Protein AF-0000000081433271 (afdb_homodimer)

InterPro domains:
  IPR035291 Protein of unknown function DUF5354 [PF17305] (21-142)

Organism: NCBI:txid290746

Structure (mmCIF, N/CA/C/O backbone):
data_AF-0000000081433271-model_v1
#
loop_
_entity.id
_entity.type
_entity.pdbx_description
1 polymer 'Uncharacterized protein'
#
loop_
_atom_site.group_PDB
_atom_site.id
_atom_site.type_symbol
_atom_site.label_atom_id
_atom_site.label_alt_id
_atom_site.label_comp_id
_atom_site.label_asym_id
_atom_site.label_entity_id
_atom_site.label_seq_id
_atom_site.pdbx_PDB_ins_code
_atom_site.Cartn_x
_atom_site.Cartn_y
_atom_site.Cartn_z
_atom_site.occupancy
_atom_site.B_iso_or_equiv
_atom_site.auth_seq_id
_atom_site.auth_comp_id
_atom_site.auth_asym_id
_atom_site.auth_atom_id
_atom_site.pdbx_PDB_model_num
ATOM 1 N N . MET A 1 1 ? 20.672 29.141 74.562 1 41.09 1 MET A N 1
ATOM 2 C CA . MET A 1 1 ? 20.812 28.5 73.25 1 41.09 1 MET A CA 1
ATOM 3 C C . MET A 1 1 ? 19.469 28.422 72.562 1 41.09 1 MET A C 1
ATOM 5 O O . MET A 1 1 ? 18.562 27.703 73 1 41.09 1 MET A O 1
ATOM 9 N N . LYS A 1 2 ? 19.062 29.547 71.875 1 51.06 2 LYS A N 1
ATOM 10 C CA . LYS A 1 2 ? 17.828 29.688 71.125 1 51.06 2 LYS A CA 1
ATOM 11 C C . LYS A 1 2 ? 17.797 28.719 69.938 1 51.06 2 LYS A C 1
ATOM 13 O O . LYS A 1 2 ? 18.734 28.672 69.125 1 51.06 2 LYS A O 1
ATOM 18 N N . SER A 1 3 ? 17.047 27.609 70 1 53 3 SER A N 1
ATOM 19 C CA . SER A 1 3 ? 16.812 26.625 68.938 1 53 3 SER A CA 1
ATOM 20 C C . SER A 1 3 ? 16.156 27.25 67.75 1 53 3 SER A C 1
ATOM 22 O O . SER A 1 3 ? 15.094 27.875 67.875 1 53 3 SER A O 1
ATOM 24 N N . THR A 1 4 ? 16.953 27.672 66.75 1 59.31 4 THR A N 1
ATOM 25 C CA . THR A 1 4 ? 16.422 28.125 65.438 1 59.31 4 THR A CA 1
ATOM 26 C C . THR A 1 4 ? 15.555 27.062 64.812 1 59.31 4 THR A C 1
ATOM 28 O O . THR A 1 4 ? 15.961 25.906 64.688 1 59.31 4 THR A O 1
ATOM 31 N N . PRO A 1 5 ? 14.242 27.328 64.688 1 60.22 5 PRO A N 1
ATOM 32 C CA . PRO A 1 5 ? 13.414 26.344 64 1 60.22 5 PRO A CA 1
ATOM 33 C C . PRO A 1 5 ? 13.844 26.109 62.562 1 60.22 5 PRO A C 1
ATOM 35 O O . PRO A 1 5 ? 14.172 27.062 61.844 1 60.22 5 PRO A O 1
ATOM 38 N N . VAL A 1 6 ? 14.445 24.969 62.25 1 60.28 6 VAL A N 1
ATOM 39 C CA . VAL A 1 6 ? 14.727 24.516 60.906 1 60.28 6 VAL A CA 1
ATOM 40 C C . VAL A 1 6 ? 13.414 24.422 60.094 1 60.28 6 VAL A C 1
ATOM 42 O O . VAL A 1 6 ? 12.547 23.609 60.438 1 60.28 6 VAL A O 1
ATOM 45 N N . ILE A 1 7 ? 13.008 25.484 59.406 1 56.12 7 ILE A N 1
ATOM 46 C CA . ILE A 1 7 ? 11.883 25.422 58.469 1 56.12 7 ILE A CA 1
ATOM 47 C C . ILE A 1 7 ? 12.203 24.438 57.344 1 56.12 7 ILE A C 1
ATOM 49 O O . ILE A 1 7 ? 13.156 24.641 56.594 1 56.12 7 ILE A O 1
ATOM 53 N N . ALA A 1 8 ? 11.734 23.188 57.406 1 55.28 8 ALA A N 1
ATOM 54 C CA . ALA A 1 8 ? 11.75 22.203 56.344 1 55.28 8 ALA A CA 1
ATOM 55 C C . ALA A 1 8 ? 10.977 22.703 55.125 1 55.28 8 ALA A C 1
ATOM 57 O O . ALA A 1 8 ? 9.766 22.938 55.219 1 55.28 8 ALA A O 1
ATOM 58 N N . TYR A 1 9 ? 11.633 23.391 54.219 1 54.84 9 TYR A N 1
ATOM 59 C CA . TYR A 1 9 ? 10.992 23.656 52.938 1 54.84 9 TYR A CA 1
ATOM 60 C C . TYR A 1 9 ? 10.633 22.359 52.219 1 54.84 9 TYR A C 1
ATOM 62 O O . TYR A 1 9 ? 11.516 21.547 51.906 1 54.84 9 TYR A O 1
ATOM 70 N N . SER A 1 10 ? 9.406 21.859 52.375 1 55.16 10 SER A N 1
ATOM 71 C CA . SER A 1 10 ? 8.898 20.797 51.5 1 55.16 10 SER A CA 1
ATOM 72 C C . SER A 1 10 ? 8.875 21.219 50.031 1 55.16 10 SER A C 1
ATOM 74 O O . SER A 1 10 ? 8.172 22.172 49.688 1 55.16 10 SER A O 1
ATOM 76 N N . PHE A 1 11 ? 9.93 20.922 49.25 1 55.12 11 PHE A N 1
ATOM 77 C CA . PHE A 1 11 ? 9.875 21.062 47.812 1 55.12 11 PHE A CA 1
ATOM 78 C C . PHE A 1 11 ? 8.734 20.25 47.219 1 55.12 11 PHE A C 1
ATOM 80 O O . PHE A 1 11 ? 8.773 19.016 47.219 1 55.12 11 PHE A O 1
ATOM 87 N N . VAL A 1 12 ? 7.492 20.812 47.188 1 54.47 12 VAL A N 1
ATOM 88 C CA . VAL A 1 12 ? 6.426 20.219 46.406 1 54.47 12 VAL A CA 1
ATOM 89 C C . VAL A 1 12 ? 6.828 20.203 44.906 1 54.47 12 VAL A C 1
ATOM 91 O O . VAL A 1 12 ? 6.941 21.266 44.281 1 54.47 12 VAL A O 1
ATOM 94 N N . GLY A 1 13 ? 7.578 19.234 44.469 1 49.25 13 GLY A N 1
ATOM 95 C CA . GLY A 1 13 ? 7.777 19.031 43.031 1 49.25 13 GLY A CA 1
ATOM 96 C C . GLY A 1 13 ? 6.488 19.047 42.25 1 49.25 13 GLY A C 1
ATOM 97 O O . GLY A 1 13 ? 5.613 18.203 42.438 1 49.25 13 GLY A O 1
ATOM 98 N N . ILE A 1 14 ? 6.07 20.188 41.625 1 51.38 14 ILE A N 1
ATOM 99 C CA . ILE A 1 14 ? 5.008 20.234 40.625 1 51.38 14 ILE A CA 1
ATOM 100 C C . ILE A 1 14 ? 5.352 19.297 39.469 1 51.38 14 ILE A C 1
ATOM 102 O O . ILE A 1 14 ? 6.301 19.547 38.719 1 51.38 14 ILE A O 1
ATOM 106 N N . LEU A 1 15 ? 5.02 18.031 39.562 1 49.78 15 LEU A N 1
ATOM 107 C CA . LEU A 1 15 ? 5 17.172 38.406 1 49.78 15 LEU A CA 1
ATOM 108 C C . LEU A 1 15 ? 4.109 17.75 37.312 1 49.78 15 LEU A C 1
ATOM 110 O O . LEU A 1 15 ? 2.885 17.781 37.438 1 49.78 15 LEU A O 1
ATOM 114 N N . PHE A 1 16 ? 4.59 18.719 36.469 1 48.03 16 PHE A N 1
ATOM 115 C CA . PHE A 1 16 ? 3.916 19.078 35.25 1 48.03 16 PHE A CA 1
ATOM 116 C C . PHE A 1 16 ? 3.617 17.859 34.406 1 48.03 16 PHE A C 1
ATOM 118 O O . PHE A 1 16 ? 4.523 17.266 33.812 1 48.03 16 PHE A O 1
ATOM 125 N N . LEU A 1 17 ? 2.588 17.125 34.719 1 45.41 17 LEU A N 1
ATOM 126 C CA . LEU A 1 17 ? 2.031 16.25 33.719 1 45.41 17 LEU A CA 1
ATOM 127 C C . LEU A 1 17 ? 1.779 17 32.406 1 45.41 17 LEU A C 1
ATOM 129 O O . LEU A 1 17 ? 0.825 17.781 32.312 1 45.41 17 LEU A O 1
ATOM 133 N N . VAL A 1 18 ? 2.791 17.375 31.672 1 44.56 18 VAL A N 1
ATOM 134 C CA . VAL A 1 18 ? 2.545 17.75 30.297 1 44.56 18 VAL A CA 1
ATOM 135 C C . VAL A 1 18 ? 1.654 16.719 29.625 1 44.56 18 VAL A C 1
ATOM 137 O O . VAL A 1 18 ? 2.096 15.594 29.344 1 44.56 18 VAL A O 1
ATOM 140 N N . ALA A 1 19 ? 0.407 16.719 29.953 1 44 19 ALA A N 1
ATOM 141 C CA . ALA A 1 19 ? -0.492 15.992 29.062 1 44 19 ALA A CA 1
ATOM 142 C C . ALA A 1 19 ? -0.14 16.234 27.594 1 44 19 ALA A C 1
ATOM 144 O O . ALA A 1 19 ? -0.139 17.375 27.141 1 44 19 ALA A O 1
ATOM 145 N N . GLU A 1 20 ? 0.784 15.531 27.062 1 48.03 20 GLU A N 1
ATOM 146 C CA . GLU A 1 20 ? 0.873 15.578 25.594 1 48.03 20 GLU A CA 1
ATOM 147 C C . GLU A 1 20 ? -0.505 15.758 24.969 1 48.03 20 GLU A C 1
ATOM 149 O O . GLU A 1 20 ? -1.413 14.961 25.203 1 48.03 20 GLU A O 1
ATOM 154 N N . LEU A 1 21 ? -1.047 16.906 24.922 1 48.5 21 LEU A N 1
ATOM 155 C CA . LEU A 1 21 ? -2.244 17.25 24.156 1 48.5 21 LEU A CA 1
ATOM 156 C C . LEU A 1 21 ? -2.328 16.438 22.875 1 48.5 21 LEU A C 1
ATOM 158 O O . LEU A 1 21 ? -1.605 16.719 21.906 1 48.5 21 LEU A O 1
ATOM 162 N N . SER A 1 22 ? -2.41 15.133 23.031 1 58.16 22 SER A N 1
ATOM 163 C CA . SER A 1 22 ? -2.574 14.266 21.875 1 58.16 22 SER A CA 1
ATOM 164 C C . SER A 1 22 ? -3.633 14.812 20.922 1 58.16 22 SER A C 1
ATOM 166 O O . SER A 1 22 ? -4.773 15.047 21.328 1 58.16 22 SER A O 1
ATOM 168 N N . HIS A 1 23 ? -3.289 15.766 19.969 1 77.38 23 HIS A N 1
ATOM 169 C CA . HIS A 1 23 ? -4.199 16.328 18.984 1 77.38 23 HIS A CA 1
ATOM 170 C C . HIS A 1 23 ? -4.973 15.242 18.25 1 77.38 23 HIS A C 1
ATOM 172 O O . HIS A 1 23 ? -4.398 14.227 17.859 1 77.38 23 HIS A O 1
ATOM 178 N N . ALA A 1 24 ? -6.336 15.344 18.406 1 92.94 24 ALA A N 1
ATOM 179 C CA . ALA A 1 24 ? -7.254 14.438 17.734 1 92.94 24 ALA A CA 1
ATOM 180 C C . ALA A 1 24 ? -6.992 14.398 16.234 1 92.94 24 ALA A C 1
ATOM 182 O O . ALA A 1 24 ? -6.762 15.445 15.609 1 92.94 24 ALA A O 1
ATOM 183 N N . LEU A 1 25 ? -6.844 13.281 15.688 1 96.31 25 LEU A N 1
ATOM 184 C CA . LEU A 1 25 ? -6.738 13.102 14.242 1 96.31 25 LEU A CA 1
ATOM 185 C C . LEU A 1 25 ? -8.07 13.383 13.562 1 96.31 25 LEU A C 1
ATOM 187 O O . LEU A 1 25 ? -9.125 12.961 14.047 1 96.31 25 LEU A O 1
ATOM 191 N N . THR A 1 26 ? -8.047 14.227 12.5 1 98.19 26 THR A N 1
ATOM 192 C CA . THR A 1 26 ? -9.242 14.523 11.719 1 98.19 26 THR A CA 1
ATOM 193 C C . THR A 1 26 ? -9.234 13.758 10.398 1 98.19 26 THR A C 1
ATOM 195 O O . THR A 1 26 ? -8.258 13.812 9.648 1 98.19 26 THR A O 1
ATOM 198 N N . CYS A 1 27 ? -10.297 13.016 10.125 1 98.56 27 CYS A N 1
ATOM 199 C CA . CYS A 1 27 ? -10.414 12.227 8.906 1 98.56 27 CYS A CA 1
ATOM 200 C C . CYS A 1 27 ? -11.711 12.547 8.172 1 98.56 27 CYS A C 1
ATOM 202 O O . CYS A 1 27 ? -12.656 13.07 8.773 1 98.56 27 CYS A O 1
ATOM 204 N N . TYR A 1 28 ? -11.758 12.297 6.848 1 98.31 28 TYR A N 1
ATOM 205 C CA . TYR A 1 28 ? -13.016 12.203 6.117 1 98.31 28 TYR A CA 1
ATOM 206 C C . TYR A 1 28 ? -13.742 10.906 6.461 1 98.31 28 TYR A C 1
ATOM 208 O O . TYR A 1 28 ? -13.117 9.852 6.594 1 98.31 28 TYR A O 1
ATOM 216 N N . GLU A 1 29 ? -15.062 11.039 6.602 1 97.94 29 GLU A N 1
ATOM 217 C CA . GLU A 1 29 ? -15.914 9.883 6.898 1 97.94 29 GLU A CA 1
ATOM 218 C C . GLU A 1 29 ? -17.156 9.883 6.027 1 97.94 29 GLU A C 1
ATOM 220 O O . GLU A 1 29 ? -17.766 10.93 5.785 1 97.94 29 GLU A O 1
ATOM 225 N N . ASP A 1 30 ? -17.484 8.656 5.594 1 96.69 30 ASP A N 1
ATOM 226 C CA . ASP A 1 30 ? -18.781 8.492 4.934 1 96.69 30 ASP A CA 1
ATOM 227 C C . ASP A 1 30 ? -19.922 8.539 5.941 1 96.69 30 ASP A C 1
ATOM 229 O O . ASP A 1 30 ? -19.906 7.812 6.938 1 96.69 30 ASP A O 1
ATOM 233 N N . ASP A 1 31 ? -20.812 9.383 5.645 1 95.5 31 ASP A N 1
ATOM 234 C CA . ASP A 1 31 ? -22.047 9.5 6.43 1 95.5 31 ASP A CA 1
ATOM 235 C C . ASP A 1 31 ? -23.266 9.164 5.59 1 95.5 31 ASP A C 1
ATOM 237 O O . ASP A 1 31 ? -23.438 9.695 4.488 1 95.5 31 ASP A O 1
ATOM 241 N N . PRO A 1 32 ? -24.141 8.297 6.062 1 93.38 32 PRO A N 1
ATOM 242 C CA . PRO A 1 32 ? -25.297 7.879 5.266 1 93.38 32 PRO A CA 1
ATOM 243 C C . PRO A 1 32 ? -26.234 9.039 4.93 1 93.38 32 PRO A C 1
ATOM 245 O O . PRO A 1 32 ? -26.875 9.031 3.875 1 93.38 32 PRO A O 1
ATOM 248 N N . GLU A 1 33 ? -26.359 10.039 5.715 1 94.19 33 GLU A N 1
ATOM 249 C CA . GLU A 1 33 ? -27.312 11.125 5.52 1 94.19 33 GLU A CA 1
ATOM 250 C C . GLU A 1 33 ? -26.625 12.344 4.902 1 94.19 33 GLU A C 1
ATOM 252 O O . GLU A 1 33 ? -27.203 13.008 4.031 1 94.19 33 GLU A O 1
ATOM 257 N N . ARG A 1 34 ? -25.422 12.602 5.363 1 96 34 ARG A N 1
ATOM 258 C CA . ARG A 1 34 ? -24.781 13.875 5.023 1 96 34 ARG A CA 1
ATOM 259 C C . ARG A 1 34 ? -23.719 13.68 3.953 1 96 34 ARG A C 1
ATOM 261 O O . ARG A 1 34 ? -23.094 14.648 3.502 1 96 34 ARG A O 1
ATOM 268 N N . GLY A 1 35 ? -23.5 12.477 3.531 1 94.5 35 GLY A N 1
ATOM 269 C CA . GLY A 1 35 ? -22.406 12.242 2.598 1 94.5 35 GLY A CA 1
ATOM 270 C C . GLY A 1 35 ? -21.047 12.195 3.268 1 94.5 35 GLY A C 1
ATOM 271 O O . GLY A 1 35 ? -20.891 11.578 4.324 1 94.5 35 GLY A O 1
ATOM 272 N N . VAL A 1 36 ? -20 12.789 2.658 1 96.81 36 VAL A N 1
ATOM 273 C CA . VAL A 1 36 ? -18.656 12.797 3.227 1 96.81 36 VAL A CA 1
ATOM 274 C C . VAL A 1 36 ? -18.516 13.977 4.18 1 96.81 36 VAL A C 1
ATOM 276 O O . VAL A 1 36 ? -18.766 15.125 3.801 1 96.81 36 VAL A O 1
ATOM 279 N N . ILE A 1 37 ? -18.094 13.727 5.375 1 98.06 37 ILE A N 1
ATOM 280 C CA . ILE A 1 37 ? -17.922 14.766 6.379 1 98.06 37 ILE A CA 1
ATOM 281 C C . ILE A 1 37 ? -16.531 14.664 6.996 1 98.06 37 ILE A C 1
ATOM 283 O O . ILE A 1 37 ? -15.836 13.664 6.82 1 98.06 37 ILE A O 1
ATOM 287 N N . LYS A 1 38 ? -16.125 15.711 7.691 1 98.31 38 LYS A N 1
ATOM 288 C CA . LYS A 1 38 ? -14.898 15.719 8.477 1 98.31 38 LYS A CA 1
ATOM 289 C C . LYS A 1 38 ? -15.172 15.383 9.938 1 98.31 38 LYS A C 1
ATOM 291 O O . LYS A 1 38 ? -16.047 15.984 10.562 1 98.31 38 LYS A O 1
ATOM 296 N N . VAL A 1 39 ? -14.516 14.453 10.469 1 98.19 39 VAL A N 1
ATOM 297 C CA . VAL A 1 39 ? -14.695 14.039 11.859 1 98.19 39 VAL A CA 1
ATOM 298 C C . VAL A 1 39 ? -13.352 14.047 12.578 1 98.19 39 VAL A C 1
ATOM 300 O O . VAL A 1 39 ? -12.367 13.484 12.086 1 98.19 39 VAL A O 1
ATOM 303 N N . SER A 1 40 ? -13.297 14.703 13.695 1 97.62 40 SER A N 1
ATOM 304 C CA . SER A 1 40 ? -12.156 14.656 14.602 1 97.62 40 SER A CA 1
ATOM 305 C C . SER A 1 40 ? -12.438 13.75 15.797 1 97.62 40 SER A C 1
ATOM 307 O O . SER A 1 40 ? -13.477 13.883 16.453 1 97.62 40 SER A O 1
ATOM 309 N N . ASP A 1 41 ? -11.531 12.828 16 1 97 41 ASP A N 1
ATOM 310 C CA . ASP A 1 41 ? -11.734 11.891 17.094 1 97 41 ASP A CA 1
ATOM 311 C C . ASP A 1 41 ? -10.406 11.492 17.734 1 97 41 ASP A C 1
ATOM 313 O O . ASP A 1 41 ? -9.469 11.094 17.031 1 97 41 ASP A O 1
ATOM 317 N N . ASP A 1 42 ? -10.328 11.555 19.031 1 95.31 42 ASP A N 1
ATOM 318 C CA . ASP A 1 42 ? -9.109 11.25 19.781 1 95.31 42 ASP A CA 1
ATOM 319 C C . ASP A 1 42 ? -8.781 9.758 19.703 1 95.31 42 ASP A C 1
ATOM 321 O O . ASP A 1 42 ? -7.652 9.352 20 1 95.31 42 ASP A O 1
ATOM 325 N N . ASN A 1 43 ? -9.773 9.008 19.297 1 95.31 43 ASN A N 1
ATOM 326 C CA . ASN A 1 43 ? -9.57 7.562 19.234 1 95.31 43 ASN A CA 1
ATOM 327 C C . ASN A 1 43 ? -9.094 7.125 17.844 1 95.31 43 ASN A C 1
ATOM 329 O O . ASN A 1 43 ? -8.742 5.961 17.656 1 95.31 43 ASN A O 1
ATOM 333 N N . PHE A 1 44 ? -9.031 8.094 16.938 1 96.31 44 PHE A N 1
ATOM 334 C CA . PHE A 1 44 ? -8.547 7.746 15.609 1 96.31 44 PHE A CA 1
ATOM 335 C C . PHE A 1 44 ? -7.031 7.59 15.602 1 96.31 44 PHE A C 1
ATOM 337 O O . PHE A 1 44 ? -6.312 8.445 16.109 1 96.31 44 PHE A O 1
ATOM 344 N N . GLU A 1 45 ? -6.551 6.539 15.016 1 94.94 45 GLU A N 1
ATOM 345 C CA . GLU A 1 45 ? -5.121 6.324 14.805 1 94.94 45 GLU A CA 1
ATOM 346 C C . GLU A 1 45 ? -4.73 6.574 13.352 1 94.94 45 GLU A C 1
ATOM 348 O O . GLU A 1 45 ? -3.625 7.043 13.07 1 94.94 45 GLU A O 1
ATOM 353 N N . TYR A 1 46 ? -5.645 6.25 12.484 1 96.69 46 TYR A N 1
ATOM 354 C CA . TYR A 1 46 ? -5.41 6.387 11.047 1 96.69 46 TYR A CA 1
ATOM 355 C C . TYR A 1 46 ? -6.656 6.895 10.336 1 96.69 46 TYR A C 1
ATOM 357 O O . TYR A 1 46 ? -7.762 6.812 10.875 1 96.69 46 TYR A O 1
ATOM 365 N N . CYS A 1 47 ? -6.449 7.445 9.195 1 98.19 47 CYS A N 1
ATOM 366 C CA . CYS A 1 47 ? -7.508 7.707 8.227 1 98.19 47 CYS A CA 1
ATOM 367 C C . CYS A 1 47 ? -7.496 6.664 7.117 1 98.19 47 CYS A C 1
ATOM 369 O O . CYS A 1 47 ? -6.461 6.418 6.496 1 98.19 47 CYS A O 1
ATOM 371 N N . LEU A 1 48 ? -8.648 6.066 6.902 1 98.19 48 LEU A N 1
ATOM 372 C CA . LEU A 1 48 ? -8.812 4.965 5.961 1 98.19 48 LEU A CA 1
ATOM 373 C C . LEU A 1 48 ? -9.391 5.461 4.641 1 98.19 48 LEU A C 1
ATOM 375 O O . LEU A 1 48 ? -10.32 6.277 4.633 1 98.19 48 LEU A O 1
ATOM 379 N N . LEU A 1 49 ? -8.828 5.012 3.516 1 98.06 49 LEU A N 1
ATOM 380 C CA . LEU A 1 49 ? -9.336 5.262 2.172 1 98.06 49 LEU A CA 1
ATOM 381 C C . LEU A 1 49 ? -9.445 3.961 1.381 1 98.06 49 LEU A C 1
ATOM 383 O O . LEU A 1 49 ? -8.484 3.186 1.321 1 98.06 49 LEU A O 1
ATOM 387 N N . PHE A 1 50 ? -10.625 3.695 0.847 1 95.81 50 PHE A N 1
ATOM 388 C CA . PHE A 1 50 ? -10.82 2.768 -0.262 1 95.81 50 PHE A CA 1
ATOM 389 C C . PHE A 1 50 ? -10.938 3.52 -1.582 1 95.81 50 PHE A C 1
ATOM 391 O O . PHE A 1 50 ? -12.023 3.965 -1.952 1 95.81 50 PHE A O 1
ATOM 398 N N . PRO A 1 51 ? -9.812 3.682 -2.246 1 94.12 51 PRO A N 1
ATOM 399 C CA . PRO A 1 51 ? -9.906 4.477 -3.475 1 94.12 51 PRO A CA 1
ATOM 400 C C . PRO A 1 51 ? -10.75 3.803 -4.551 1 94.12 51 PRO A C 1
ATOM 402 O O . PRO A 1 51 ? -10.789 2.572 -4.633 1 94.12 51 PRO A O 1
ATOM 405 N N . ARG A 1 52 ? -11.391 4.551 -5.32 1 86.62 52 ARG A N 1
ATOM 406 C CA . ARG A 1 52 ? -12.102 4.031 -6.484 1 86.62 52 ARG A CA 1
ATOM 407 C C . ARG A 1 52 ? -11.117 3.484 -7.52 1 86.62 52 ARG A C 1
ATOM 409 O O . ARG A 1 52 ? -10.18 4.176 -7.918 1 86.62 52 ARG A O 1
ATOM 416 N N . LEU A 1 53 ? -11.297 2.143 -7.859 1 81.94 53 LEU A N 1
ATOM 417 C CA . LEU A 1 53 ? -10.461 1.547 -8.898 1 81.94 53 LEU A CA 1
ATOM 418 C C . LEU A 1 53 ? -11.227 1.43 -10.211 1 81.94 53 LEU A C 1
ATOM 420 O O . LEU A 1 53 ? -12.414 1.078 -10.211 1 81.94 53 LEU A O 1
ATOM 424 N N . PRO A 1 54 ? -10.609 1.762 -11.297 1 71.25 54 PRO A N 1
ATOM 425 C CA . PRO A 1 54 ? -11.305 1.806 -12.586 1 71.25 54 PRO A CA 1
ATOM 426 C C . PRO A 1 54 ? -11.797 0.431 -13.031 1 71.25 54 PRO A C 1
ATOM 428 O O . PRO A 1 54 ? -12.75 0.336 -13.812 1 71.25 54 PRO A O 1
ATOM 431 N N . PHE A 1 55 ? -11.031 -0.635 -12.742 1 64.44 55 PHE A N 1
ATOM 432 C CA . PHE A 1 55 ? -11.391 -1.951 -13.258 1 64.44 55 PHE A CA 1
ATOM 433 C C . PHE A 1 55 ? -12.43 -2.615 -12.359 1 64.44 55 PHE A C 1
ATOM 435 O O . PHE A 1 55 ? -12.836 -3.752 -12.609 1 64.44 55 PHE A O 1
ATOM 442 N N . ASP A 1 56 ? -12.68 -2.127 -11.281 1 58.47 56 ASP A N 1
ATOM 443 C CA . ASP A 1 56 ? -13.773 -2.686 -10.492 1 58.47 56 ASP A CA 1
ATOM 444 C C . ASP A 1 56 ? -15.047 -2.803 -11.328 1 58.47 56 ASP A C 1
ATOM 446 O O . ASP A 1 56 ? -15.469 -1.835 -11.961 1 58.47 56 ASP A O 1
ATOM 450 N N . HIS A 1 57 ? -14.852 -3.785 -12.406 1 48.47 57 HIS A N 1
ATOM 451 C CA . HIS A 1 57 ? -15.867 -4.051 -13.422 1 48.47 57 HIS A CA 1
ATOM 452 C C . HIS A 1 57 ? -17.25 -3.658 -12.93 1 48.47 57 HIS A C 1
ATOM 454 O O . HIS A 1 57 ? -17.828 -2.668 -13.391 1 48.47 57 HIS A O 1
ATOM 460 N N . LYS A 1 58 ? -18.016 -5.07 -12.68 1 42.75 58 LYS A N 1
ATOM 461 C CA . LYS A 1 58 ? -19.438 -5.352 -12.891 1 42.75 58 LYS A CA 1
ATOM 462 C C . LYS A 1 58 ? -20.312 -4.438 -12.039 1 42.75 58 LYS A C 1
ATOM 464 O O . LYS A 1 58 ? -20.281 -4.512 -10.805 1 42.75 58 LYS A O 1
ATOM 469 N N . GLY A 1 59 ? -20.953 -3.406 -12.547 1 47.47 59 GLY A N 1
ATOM 470 C CA . GLY A 1 59 ? -22.141 -2.611 -12.258 1 47.47 59 GLY A CA 1
ATOM 471 C C . GLY A 1 59 ? -21.953 -1.679 -11.07 1 47.47 59 GLY A C 1
ATOM 472 O O . GLY A 1 59 ? -22.656 -0.672 -10.953 1 47.47 59 GLY A O 1
ATOM 473 N N . ALA A 1 60 ? -21.328 -2.16 -10.062 1 46.28 60 ALA A N 1
ATOM 474 C CA . ALA A 1 60 ? -21.5 -1.329 -8.875 1 46.28 60 ALA A CA 1
ATOM 475 C C . ALA A 1 60 ? -20.391 -0.284 -8.773 1 46.28 60 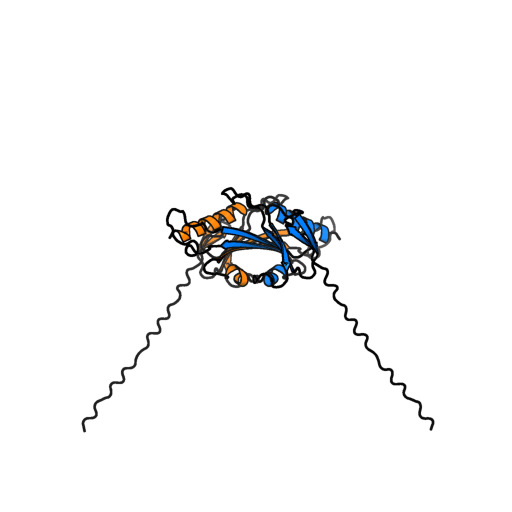ALA A C 1
ATOM 477 O O . ALA A 1 60 ? -19.203 -0.627 -8.734 1 46.28 60 ALA A O 1
ATOM 478 N N . LYS A 1 61 ? -20.344 0.704 -9.586 1 52.25 61 LYS A N 1
ATOM 479 C CA . LYS A 1 61 ? -19.547 1.902 -9.352 1 52.25 61 LYS A CA 1
ATOM 480 C C . LYS A 1 61 ? -19.156 2.033 -7.883 1 52.25 61 LYS A C 1
ATOM 482 O O . LYS A 1 61 ? -19.969 2.482 -7.066 1 52.25 61 LYS A O 1
ATOM 487 N N . ARG A 1 62 ? -18.172 1.203 -7.434 1 58.38 62 ARG A N 1
ATOM 488 C CA . ARG A 1 62 ? -17.812 1.452 -6.039 1 58.38 62 ARG A CA 1
ATOM 489 C C . ARG A 1 62 ? -17.234 2.848 -5.863 1 58.38 62 ARG A C 1
ATOM 491 O O . ARG A 1 62 ? -16.328 3.25 -6.605 1 58.38 62 ARG A O 1
ATOM 498 N N . GLN A 1 63 ? -17.984 3.652 -5.242 1 75.88 63 GLN A N 1
ATOM 499 C CA . GLN A 1 63 ? -17.516 4.941 -4.754 1 75.88 63 GLN A CA 1
ATOM 500 C C . GLN A 1 63 ? -16.359 4.762 -3.773 1 75.88 63 GLN A C 1
ATOM 502 O O . GLN A 1 63 ? -16.125 3.658 -3.273 1 75.88 63 GLN A O 1
ATOM 507 N N . SER A 1 64 ? -15.445 5.715 -3.789 1 88.69 64 SER A N 1
ATOM 508 C CA . SER A 1 64 ? -14.43 5.711 -2.738 1 88.69 64 SER A CA 1
ATOM 509 C C . SER A 1 64 ? -15.07 5.629 -1.356 1 88.69 64 SER A C 1
ATOM 511 O O . SER A 1 64 ? -16.203 6.078 -1.163 1 88.69 64 SER A O 1
ATOM 513 N N . GLY A 1 65 ? -14.484 4.859 -0.465 1 94.62 65 GLY A N 1
ATOM 514 C CA . GLY A 1 65 ? -14.875 4.812 0.935 1 94.62 65 GLY A CA 1
ATOM 515 C C . GLY A 1 65 ? -13.859 5.449 1.86 1 94.62 65 GLY A C 1
ATOM 516 O O . GLY A 1 65 ? -12.648 5.316 1.645 1 94.62 65 GLY A O 1
ATOM 517 N N . VAL A 1 66 ? -14.352 6.188 2.842 1 97.81 66 VAL A N 1
ATOM 518 C CA . VAL A 1 66 ? -13.461 6.863 3.775 1 97.81 66 VAL A CA 1
ATOM 519 C C . VAL A 1 66 ? -13.984 6.711 5.199 1 97.81 66 VAL A C 1
ATOM 521 O O . VAL A 1 66 ? -15.203 6.695 5.422 1 97.81 66 VAL A O 1
ATOM 524 N N . SER A 1 67 ? -13.07 6.645 6.117 1 97.88 67 SER A N 1
ATOM 525 C CA . SER A 1 67 ? -13.414 6.566 7.531 1 97.88 67 SER A CA 1
ATOM 526 C C . SER A 1 67 ? -12.195 6.805 8.414 1 97.88 67 SER A C 1
ATOM 528 O O . SER A 1 67 ? -11.055 6.676 7.949 1 97.88 67 SER A O 1
ATOM 530 N N . GLY A 1 68 ? -12.422 7.242 9.625 1 98 68 GLY A N 1
ATOM 531 C CA . GLY A 1 68 ? -11.398 7.117 10.648 1 98 68 GLY A CA 1
ATOM 532 C C . GLY A 1 68 ? -11.289 5.711 11.211 1 98 68 GLY A C 1
ATOM 533 O O . GLY A 1 68 ? -12.281 4.988 11.297 1 98 68 GLY A O 1
ATOM 534 N N . MET A 1 69 ? -10.094 5.367 11.508 1 97.12 69 MET A N 1
ATOM 535 C CA . MET A 1 69 ? -9.844 4.074 12.141 1 97.12 69 MET A CA 1
ATOM 536 C C . MET A 1 69 ? -9.438 4.254 13.602 1 97.12 69 MET A C 1
ATOM 538 O O . MET A 1 69 ? -8.422 4.891 13.891 1 97.12 69 MET A O 1
ATOM 542 N N . GLU A 1 70 ? -10.172 3.613 14.406 1 95 70 GLU A N 1
ATOM 543 C CA . GLU A 1 70 ? -9.906 3.707 15.836 1 95 70 GLU A CA 1
ATOM 544 C C . GLU A 1 70 ? -8.82 2.723 16.266 1 95 70 GLU A C 1
ATOM 546 O O . GLU A 1 70 ? -8.641 1.678 15.641 1 95 70 GLU A O 1
ATOM 551 N N . TYR A 1 71 ? -8.258 3.078 17.328 1 90.5 71 TYR A N 1
ATOM 552 C CA . TYR A 1 71 ? -7.27 2.195 17.922 1 90.5 71 TYR A CA 1
ATOM 553 C C . TYR A 1 71 ? -7.852 0.808 18.172 1 90.5 71 TYR A C 1
ATOM 555 O O . TYR A 1 71 ? -8.969 0.678 18.688 1 90.5 71 TYR A O 1
ATOM 563 N N . GLY A 1 72 ? -7.168 -0.179 17.672 1 88.62 72 GLY A N 1
ATOM 564 C CA . GLY A 1 72 ? -7.547 -1.549 17.969 1 88.62 72 GLY A CA 1
ATOM 565 C C . GLY A 1 72 ? -8.688 -2.057 17.109 1 88.62 72 GLY A C 1
ATOM 566 O O . GLY A 1 72 ? -9.086 -3.219 17.219 1 88.62 72 GLY A O 1
ATOM 567 N N . SER A 1 73 ? -9.242 -1.315 16.203 1 91 73 SER A N 1
ATOM 568 C CA . SER A 1 73 ? -10.391 -1.729 15.398 1 91 73 SER A CA 1
ATOM 569 C C . SER A 1 73 ? -9.961 -2.678 14.281 1 91 73 SER A C 1
ATOM 571 O O . SER A 1 73 ? -10.797 -3.367 13.695 1 91 73 SER A O 1
ATOM 573 N N . ASP A 1 74 ? -8.711 -2.654 13.93 1 89.69 74 ASP A N 1
ATOM 574 C CA . ASP A 1 74 ? -8.125 -3.459 12.859 1 89.69 74 ASP A CA 1
ATOM 575 C C . ASP A 1 74 ? -6.855 -4.164 13.336 1 89.69 74 ASP A C 1
ATOM 577 O O . ASP A 1 74 ? -5.98 -3.539 13.93 1 89.69 74 ASP A O 1
ATOM 581 N N . ASP A 1 75 ? -6.742 -5.426 13.094 1 87.44 75 ASP A N 1
ATOM 582 C CA . ASP A 1 75 ? -5.625 -6.227 13.586 1 87.44 75 ASP A CA 1
ATOM 583 C C . ASP A 1 75 ? -4.402 -6.074 12.688 1 87.44 75 ASP A C 1
ATOM 585 O O . ASP A 1 75 ? -3.322 -6.582 13 1 87.44 75 ASP A O 1
ATOM 589 N N . THR A 1 76 ? -4.559 -5.422 11.594 1 90.44 76 THR A N 1
ATOM 590 C CA . THR A 1 76 ? -3.416 -5.207 10.711 1 90.44 76 THR A CA 1
ATOM 591 C C . THR A 1 76 ? -2.377 -4.312 11.375 1 90.44 76 THR A C 1
ATOM 593 O O . THR A 1 76 ? -2.709 -3.242 11.891 1 90.44 76 THR A O 1
ATOM 596 N N . PRO A 1 77 ? -1.162 -4.703 11.445 1 89.88 77 PRO A N 1
ATOM 597 C CA . PRO A 1 77 ? -0.132 -3.908 12.117 1 89.88 77 PRO A CA 1
ATOM 598 C C . PRO A 1 77 ? 0.379 -2.754 11.258 1 89.88 77 PRO A C 1
ATOM 600 O O . PRO A 1 77 ? 1.56 -2.719 10.906 1 89.88 77 PRO A O 1
ATOM 603 N N . PHE A 1 78 ? -0.36 -1.731 11.086 1 92.75 78 PHE A N 1
ATOM 604 C CA . PHE A 1 78 ? 0.007 -0.583 10.266 1 92.75 78 PHE A CA 1
ATOM 605 C C . PHE A 1 78 ? 1.175 0.174 10.883 1 92.75 78 PHE A C 1
ATOM 607 O O . PHE A 1 78 ? 2.045 0.679 10.172 1 92.75 78 PHE A O 1
ATOM 614 N N . SER A 1 79 ? 1.212 0.218 12.219 1 89.56 79 SER A N 1
ATOM 615 C CA . SER A 1 79 ? 2.164 1.059 12.938 1 89.56 79 SER A CA 1
ATOM 616 C C . SER A 1 79 ? 3.6 0.617 12.672 1 89.56 79 SER A C 1
ATOM 618 O O . SER A 1 79 ? 4.523 1.431 12.727 1 89.56 79 SER A O 1
ATOM 620 N N . SER A 1 80 ? 3.732 -0.62 12.391 1 87.75 80 SER A N 1
ATOM 621 C CA . SER A 1 80 ? 5.078 -1.135 12.156 1 87.75 80 SER A CA 1
ATOM 622 C C . SER A 1 80 ? 5.691 -0.52 10.898 1 87.75 80 SER A C 1
ATOM 624 O O . SER A 1 80 ? 6.914 -0.471 10.766 1 87.75 80 SER A O 1
ATOM 626 N N . ILE A 1 81 ? 4.883 -0.022 10.016 1 90.81 81 ILE A N 1
ATOM 627 C CA . ILE A 1 81 ? 5.387 0.535 8.766 1 90.81 81 ILE A CA 1
ATOM 628 C C . ILE A 1 81 ? 5.145 2.043 8.734 1 90.81 81 ILE A C 1
ATOM 630 O O . ILE A 1 81 ? 6.055 2.818 8.445 1 90.81 81 ILE A O 1
ATOM 634 N N . LEU A 1 82 ? 3.947 2.506 9.062 1 89.94 82 LEU A N 1
ATOM 635 C CA . LEU A 1 82 ? 3.568 3.912 9.008 1 89.94 82 LEU A CA 1
ATOM 636 C C . LEU A 1 82 ? 4.258 4.703 10.109 1 89.94 82 LEU A C 1
ATOM 638 O O . LEU A 1 82 ? 4.387 5.93 10.016 1 89.94 82 LEU A O 1
ATOM 642 N N . GLY A 1 83 ? 4.688 4.074 11.148 1 77.44 83 GLY A N 1
ATOM 643 C CA . GLY A 1 83 ? 5.305 4.754 12.273 1 77.44 83 GLY A CA 1
ATOM 644 C C . GLY A 1 83 ? 6.785 5.02 12.078 1 77.44 83 GLY A C 1
ATOM 645 O O . GLY A 1 83 ? 7.418 5.676 12.906 1 77.44 83 GLY A O 1
ATOM 646 N N . VAL A 1 84 ? 7.266 4.574 10.945 1 74.12 84 VAL A N 1
ATOM 647 C CA . VAL A 1 84 ? 8.695 4.746 10.688 1 74.12 84 VAL A CA 1
ATOM 648 C C . VAL A 1 84 ? 8.969 6.172 10.219 1 74.12 84 VAL A C 1
ATOM 650 O O . VAL A 1 84 ? 8.492 6.586 9.156 1 74.12 84 VAL A O 1
ATOM 653 N N . THR A 1 85 ? 9.43 6.965 11.07 1 71.94 85 THR A N 1
ATOM 654 C CA . THR A 1 85 ? 9.844 8.328 10.75 1 71.94 85 THR A CA 1
ATOM 655 C C . THR A 1 85 ? 11.32 8.531 11.086 1 71.94 85 THR A C 1
ATOM 657 O O . THR A 1 85 ? 11.758 8.211 12.188 1 71.94 85 THR A O 1
ATOM 660 N N . ARG A 1 86 ? 12 8.844 10 1 78.06 86 ARG A N 1
ATOM 661 C CA . ARG A 1 86 ? 13.391 9.281 10.102 1 78.06 86 ARG A CA 1
ATOM 662 C C . ARG A 1 86 ? 13.562 10.703 9.578 1 78.06 86 ARG A C 1
ATOM 664 O O . ARG A 1 86 ? 12.664 11.242 8.922 1 78.06 86 ARG A O 1
ATOM 671 N N . PRO A 1 87 ? 14.594 11.43 9.969 1 77.12 87 PRO A N 1
ATOM 672 C CA . PRO A 1 87 ? 14.773 12.812 9.523 1 77.12 87 PRO A CA 1
ATOM 673 C C . PRO A 1 87 ? 14.602 12.977 8.016 1 77.12 87 PRO A C 1
ATOM 675 O O . PRO A 1 87 ? 14.023 13.961 7.559 1 77.12 87 PRO A O 1
ATOM 678 N N . ASN A 1 88 ? 15.023 12.039 7.207 1 82.81 88 ASN A N 1
ATOM 679 C CA . ASN A 1 88 ? 14.992 12.188 5.758 1 82.81 88 ASN A CA 1
ATOM 680 C C . ASN A 1 88 ? 14.078 11.156 5.109 1 82.81 88 ASN A C 1
ATOM 682 O O . ASN A 1 88 ? 14.18 10.898 3.908 1 82.81 88 ASN A O 1
ATOM 686 N N . TYR A 1 89 ? 13.234 10.664 5.895 1 88.12 89 TYR A N 1
ATOM 687 C CA . TYR A 1 89 ? 12.398 9.586 5.379 1 88.12 89 TYR A CA 1
ATOM 688 C C . TYR A 1 89 ? 11.078 9.508 6.129 1 88.12 89 TYR A C 1
ATOM 690 O O . TYR A 1 89 ? 11.055 9.539 7.363 1 88.12 89 TYR A O 1
ATOM 698 N N . LYS A 1 90 ? 10.008 9.438 5.355 1 90.31 90 LYS A N 1
ATOM 699 C CA . LYS A 1 90 ? 8.672 9.328 5.934 1 90.31 90 LYS A CA 1
ATOM 700 C C . LYS A 1 90 ? 7.766 8.461 5.062 1 90.31 90 LYS A C 1
ATOM 702 O O . LYS A 1 90 ? 7.793 8.562 3.836 1 90.31 90 LYS A O 1
ATOM 707 N N . VAL A 1 91 ? 7.09 7.586 5.75 1 93.75 91 VAL A N 1
ATOM 708 C CA . VAL A 1 91 ? 6.004 6.891 5.066 1 93.75 91 VAL A CA 1
ATOM 709 C C . VAL A 1 91 ? 4.734 7.734 5.121 1 93.75 91 VAL A C 1
ATOM 711 O O . VAL A 1 91 ? 4.289 8.133 6.199 1 93.75 91 VAL A O 1
ATOM 714 N N . LEU A 1 92 ? 4.129 7.977 3.941 1 94.69 92 LEU A N 1
ATOM 715 C CA . LEU A 1 92 ? 2.961 8.844 3.865 1 94.69 92 LEU A CA 1
ATOM 716 C C . LEU A 1 92 ? 1.674 8.031 3.875 1 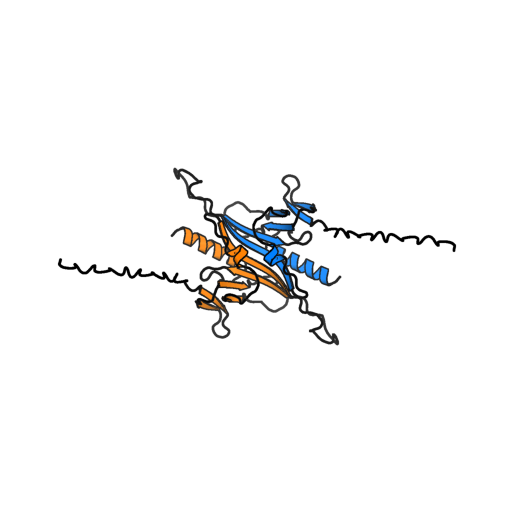94.69 92 LEU A C 1
ATOM 718 O O . LEU A 1 92 ? 0.645 8.492 4.375 1 94.69 92 LEU A O 1
ATOM 722 N N . SER A 1 93 ? 1.741 6.883 3.297 1 97.19 93 SER A N 1
ATOM 723 C CA . SER A 1 93 ? 0.569 6.02 3.215 1 97.19 93 SER A CA 1
ATOM 724 C C . SER A 1 93 ? 0.971 4.559 3.033 1 97.19 93 SER A C 1
ATOM 726 O O . SER A 1 93 ? 2.01 4.266 2.438 1 97.19 93 SER A O 1
ATOM 728 N N . LEU A 1 94 ? 0.25 3.695 3.582 1 97.5 94 LEU A N 1
ATOM 729 C CA . LEU A 1 94 ? 0.329 2.25 3.398 1 97.5 94 LEU A CA 1
ATOM 730 C C . LEU A 1 94 ? -0.943 1.714 2.752 1 97.5 94 LEU A C 1
ATOM 732 O O . LEU A 1 94 ? -2.047 1.978 3.232 1 97.5 94 LEU A O 1
ATOM 736 N N . CYS A 1 95 ? -0.799 0.987 1.644 1 97.44 95 CYS A N 1
ATOM 737 C CA . CYS A 1 95 ? -1.948 0.437 0.934 1 97.44 95 CYS A CA 1
ATOM 738 C C . CYS A 1 95 ? -1.826 -1.076 0.79 1 97.44 95 CYS A C 1
ATOM 740 O O . CYS A 1 95 ? -0.742 -1.592 0.512 1 97.44 95 CYS A O 1
ATOM 742 N N . ILE A 1 96 ? -2.914 -1.778 1.003 1 96.69 96 ILE A N 1
ATOM 743 C CA . ILE A 1 96 ? -2.967 -3.234 0.924 1 96.69 96 ILE A CA 1
ATOM 744 C C . ILE A 1 96 ? -4.004 -3.658 -0.113 1 96.69 96 ILE A C 1
ATOM 746 O O . ILE A 1 96 ? -5.152 -3.209 -0.072 1 96.69 96 ILE A O 1
ATOM 750 N N . TYR A 1 97 ? -3.535 -4.422 -1.057 1 96 97 TYR A N 1
ATOM 751 C CA . TYR A 1 97 ? -4.461 -5.055 -1.987 1 96 97 TYR A CA 1
ATOM 752 C C . TYR A 1 97 ? -4.848 -6.449 -1.509 1 96 97 TYR A C 1
ATOM 754 O O . TYR A 1 97 ? -3.988 -7.316 -1.346 1 96 97 TYR A O 1
ATOM 762 N N . GLU A 1 98 ? -6.121 -6.629 -1.305 1 93.19 98 GLU A N 1
ATOM 763 C CA . GLU A 1 98 ? -6.59 -7.809 -0.588 1 93.19 98 GLU A CA 1
ATOM 764 C C . GLU A 1 98 ? -7.676 -8.539 -1.377 1 93.19 98 GLU A C 1
ATOM 766 O O . GLU A 1 98 ? -8.398 -7.926 -2.162 1 93.19 98 GLU A O 1
ATOM 771 N N . MET A 1 99 ? -7.711 -9.781 -1.131 1 90.38 99 MET A N 1
ATOM 772 C CA . MET A 1 99 ? -8.742 -10.664 -1.675 1 90.38 99 MET A CA 1
ATOM 773 C C . MET A 1 99 ? -9.57 -11.281 -0.557 1 90.38 99 MET A C 1
ATOM 775 O O . MET A 1 99 ? -9.023 -11.797 0.418 1 90.38 99 MET A O 1
ATOM 779 N N . TYR A 1 100 ? -10.852 -11.195 -0.659 1 85.62 100 TYR A N 1
ATOM 780 C CA . TYR A 1 100 ? -11.805 -11.852 0.23 1 85.62 100 TYR A CA 1
ATOM 781 C C . TYR A 1 100 ? -12.578 -12.945 -0.505 1 85.62 100 TYR A C 1
ATOM 783 O O . TYR A 1 100 ? -13.242 -12.672 -1.51 1 85.62 100 TYR A O 1
ATOM 791 N N . ASP A 1 101 ? -12.242 -14.18 -0.053 1 79.31 101 ASP A N 1
ATOM 792 C CA . ASP A 1 101 ? -12.953 -15.305 -0.649 1 79.31 101 ASP A CA 1
ATOM 793 C C . ASP A 1 101 ? -13.969 -15.891 0.328 1 79.31 101 ASP A C 1
ATOM 795 O O . ASP A 1 101 ? -13.641 -16.766 1.135 1 79.31 101 ASP A O 1
ATOM 799 N N . TRP A 1 102 ? -15.047 -15.414 0.429 1 64.12 102 TRP A N 1
ATOM 800 C CA . TRP A 1 102 ? -16.078 -15.961 1.302 1 64.12 102 TRP A CA 1
ATOM 801 C C . TRP A 1 102 ? -16.578 -17.312 0.791 1 64.12 102 TRP A C 1
ATOM 803 O O . TRP A 1 102 ? -16.703 -17.516 -0.419 1 64.12 102 TRP A O 1
ATOM 813 N N . PRO A 1 103 ? -16.156 -18.391 1.653 1 58.16 103 PRO A N 1
ATOM 814 C CA . PRO A 1 103 ? -16.531 -19.75 1.263 1 58.16 103 PRO A CA 1
ATOM 815 C C . PRO A 1 103 ? -17.797 -19.797 0.41 1 58.16 103 PRO A C 1
ATOM 817 O O . PRO A 1 103 ? -18.734 -19.016 0.641 1 58.16 103 PRO A O 1
ATOM 820 N N . ARG A 1 104 ? -17.516 -20.766 -0.553 1 47.12 104 ARG A N 1
ATOM 821 C CA . ARG A 1 104 ? -18.578 -21.297 -1.388 1 47.12 104 ARG A CA 1
ATOM 822 C C . ARG A 1 104 ? -19.734 -21.812 -0.535 1 47.12 104 ARG A C 1
ATOM 824 O O . ARG A 1 104 ? -20.891 -21.734 -0.942 1 47.12 104 ARG A O 1
ATOM 831 N N . ALA A 1 105 ? -19.297 -22.469 0.589 1 46.97 105 ALA A N 1
ATOM 832 C CA . ALA A 1 105 ? -20.297 -23.188 1.382 1 46.97 105 ALA A CA 1
ATOM 833 C C . ALA A 1 105 ? -21.312 -22.219 1.979 1 46.97 105 ALA A C 1
ATOM 835 O O . ALA A 1 105 ? -22.469 -22.594 2.215 1 46.97 105 ALA A O 1
ATOM 836 N N . LEU A 1 106 ? -20.859 -21.25 2.633 1 49.47 106 LEU A N 1
ATOM 837 C CA . LEU A 1 106 ? -21.875 -20.359 3.184 1 49.47 106 LEU A CA 1
ATOM 838 C C . LEU A 1 106 ? -22.844 -19.906 2.098 1 49.47 106 LEU A C 1
ATOM 840 O O . LEU A 1 106 ? -23.906 -19.359 2.4 1 49.47 106 LEU A O 1
ATOM 844 N N . HIS A 1 107 ? -22.328 -19.734 0.916 1 45.31 107 HIS A N 1
ATOM 845 C CA . HIS A 1 107 ? -23.281 -19.75 -0.186 1 45.31 107 HIS A CA 1
ATOM 846 C C . HIS A 1 107 ? -23.781 -21.172 -0.46 1 45.31 107 HIS A C 1
ATOM 848 O O . HIS A 1 107 ? -23.031 -22.016 -0.946 1 45.31 107 HIS A O 1
ATOM 854 N N . SER A 1 108 ? -24.609 -21.859 0.392 1 41.81 108 SER A N 1
ATOM 855 C CA . SER A 1 108 ? -25.438 -23.062 0.272 1 41.81 108 SER A CA 1
ATOM 856 C C . SER A 1 108 ? -25.438 -23.594 -1.158 1 41.81 108 SER A C 1
ATOM 858 O O . SER A 1 108 ? -24.969 -22.906 -2.074 1 41.81 108 SER A O 1
ATOM 860 N N . SER A 1 109 ? -26.703 -24.375 -1.495 1 41.94 109 SER A N 1
ATOM 861 C CA . SER A 1 109 ? -27.266 -25.188 -2.562 1 41.94 109 SER A CA 1
ATOM 862 C C . SER A 1 109 ? -27.047 -24.547 -3.928 1 41.94 109 SER A C 1
ATOM 864 O O . SER A 1 109 ? -27.594 -23.469 -4.211 1 41.94 109 SER A O 1
ATOM 866 N N . PRO A 1 110 ? -25.891 -24.781 -4.547 1 43.78 110 PRO A N 1
ATOM 867 C CA . PRO A 1 110 ? -25.969 -24.5 -5.98 1 43.78 110 PRO A CA 1
ATOM 868 C C . PRO A 1 110 ? -27.312 -24.844 -6.586 1 43.78 110 PRO A C 1
ATOM 870 O O . PRO A 1 110 ? -27.5 -25.953 -7.113 1 43.78 110 PRO A O 1
ATOM 873 N N . LYS A 1 111 ? -28.312 -24.953 -5.867 1 44.47 111 LYS A N 1
ATOM 874 C CA . LYS A 1 111 ? -29.297 -25.375 -6.867 1 44.47 111 LYS A CA 1
ATOM 875 C C . LYS A 1 111 ? -28.984 -24.766 -8.227 1 44.47 111 LYS A C 1
ATOM 877 O O . LYS A 1 111 ? -28.953 -25.469 -9.242 1 44.47 111 LYS A O 1
ATOM 882 N N . PHE A 1 112 ? -29.453 -23.609 -8.664 1 44.41 112 PHE A N 1
ATOM 883 C CA . PHE A 1 112 ? -29.656 -22.875 -9.914 1 44.41 112 PHE A CA 1
ATOM 884 C C . PHE A 1 112 ? -28.766 -21.625 -9.961 1 44.41 112 PHE A C 1
ATOM 886 O O . PHE A 1 112 ? -28.844 -20.844 -10.914 1 44.41 112 PHE A O 1
ATOM 893 N N . GLY A 1 113 ? -27.234 -21.594 -9.344 1 46.84 113 GLY A N 1
ATOM 894 C CA . GLY A 1 113 ? -26.594 -20.328 -9.688 1 46.84 113 GLY A CA 1
ATOM 895 C C . GLY A 1 113 ? -25.109 -20.297 -9.391 1 46.84 113 GLY A C 1
ATOM 896 O O . GLY A 1 113 ? -24.594 -21.188 -8.719 1 46.84 113 GLY A O 1
ATOM 897 N N . VAL A 1 114 ? -24.047 -19.406 -10.18 1 51.66 114 VAL A N 1
ATOM 898 C CA . VAL A 1 114 ? -22.625 -19.125 -10.344 1 51.66 114 VAL A CA 1
ATOM 899 C C . VAL A 1 114 ? -22 -18.766 -8.992 1 51.66 114 VAL A C 1
ATOM 901 O O . VAL A 1 114 ? -22.578 -17.984 -8.234 1 51.66 114 VAL A O 1
ATOM 904 N N . ALA A 1 115 ? -21.172 -19.578 -8.328 1 56.03 115 ALA A N 1
ATOM 905 C CA . ALA A 1 115 ? -20.391 -19.266 -7.133 1 56.03 115 ALA A CA 1
ATOM 906 C C . ALA A 1 115 ? -19.938 -17.812 -7.145 1 56.03 115 ALA A C 1
ATOM 908 O O . ALA A 1 115 ? -19.516 -17.281 -8.18 1 56.03 115 ALA A O 1
ATOM 909 N N . PRO A 1 116 ? -20.188 -17.156 -5.953 1 63.88 116 PRO A N 1
ATOM 910 C CA . PRO A 1 116 ? -19.766 -15.758 -5.953 1 63.88 116 PRO A CA 1
ATOM 911 C C . PRO A 1 116 ? -18.266 -15.578 -6.152 1 63.88 116 PRO A C 1
ATOM 913 O O . PRO A 1 116 ? -17.469 -16.391 -5.652 1 63.88 116 PRO A O 1
ATOM 916 N N . LYS A 1 117 ? -17.797 -14.875 -7.027 1 73.06 117 LYS A N 1
ATOM 917 C CA . LYS A 1 117 ? -16.422 -14.5 -7.309 1 73.06 117 LYS A CA 1
ATOM 918 C C . LYS A 1 117 ? -15.805 -13.734 -6.137 1 73.06 117 LYS A C 1
ATOM 920 O O . LYS A 1 117 ? -16.516 -13.031 -5.414 1 73.06 117 LYS A O 1
ATOM 925 N N . PRO A 1 118 ? -14.523 -14.039 -5.738 1 83.25 118 PRO A N 1
ATOM 926 C CA . PRO A 1 118 ? -13.867 -13.273 -4.684 1 83.25 118 PRO A CA 1
ATOM 927 C C . PRO A 1 118 ? -13.945 -11.766 -4.914 1 83.25 118 PRO A C 1
ATOM 929 O O . PRO A 1 118 ? -14.047 -11.32 -6.059 1 83.25 118 PRO A O 1
ATOM 932 N N . ASP A 1 119 ? -13.984 -11.07 -3.748 1 85.31 119 ASP A N 1
ATOM 933 C CA . ASP A 1 119 ? -13.906 -9.617 -3.807 1 85.31 119 ASP A CA 1
ATOM 934 C C . ASP A 1 119 ? -12.469 -9.133 -3.635 1 85.31 119 ASP A C 1
ATOM 936 O O . ASP A 1 119 ? -11.695 -9.734 -2.891 1 85.31 119 ASP A O 1
ATOM 940 N N . PHE A 1 120 ? -12.148 -8.148 -4.402 1 90.12 120 PHE A N 1
ATOM 941 C CA . PHE A 1 120 ? -10.836 -7.512 -4.324 1 90.12 120 PHE A CA 1
ATOM 942 C C . PHE A 1 120 ? -10.969 -6.059 -3.889 1 90.12 120 PHE A C 1
ATOM 944 O O . PHE A 1 120 ? -11.875 -5.352 -4.332 1 90.12 120 PHE A O 1
ATOM 951 N N . MET A 1 121 ? -10.109 -5.621 -2.998 1 91 121 MET A N 1
ATOM 952 C CA . MET A 1 121 ? -10.188 -4.25 -2.502 1 91 121 MET A CA 1
ATOM 953 C C . MET A 1 121 ? -8.797 -3.691 -2.234 1 91 121 MET A C 1
ATOM 955 O O . MET A 1 121 ? -7.91 -4.41 -1.763 1 91 121 MET A O 1
ATOM 959 N N . LEU A 1 122 ? -8.625 -2.482 -2.639 1 95.25 122 LEU A N 1
ATOM 960 C CA . LEU A 1 122 ? -7.461 -1.714 -2.215 1 95.25 122 LEU A CA 1
ATOM 961 C C . LEU A 1 122 ? -7.801 -0.834 -1.015 1 95.25 122 LEU A C 1
ATOM 963 O O . LEU A 1 122 ? -8.719 -0.012 -1.081 1 95.25 122 LEU A O 1
ATOM 967 N N . ARG A 1 123 ? -7.102 -1.031 0.068 1 95.69 123 ARG A N 1
ATOM 968 C CA . ARG A 1 123 ? -7.258 -0.248 1.289 1 95.69 123 ARG A CA 1
ATOM 969 C C . ARG A 1 123 ? -5.988 0.539 1.602 1 95.69 123 ARG A C 1
ATOM 971 O O . ARG A 1 123 ? -4.898 -0.03 1.654 1 95.69 123 ARG A O 1
ATOM 978 N N . CYS A 1 124 ? -6.152 1.807 1.787 1 97.75 124 CYS A N 1
ATOM 979 C CA . CYS A 1 124 ? -5.012 2.652 2.117 1 97.75 124 CYS A CA 1
ATOM 980 C C . CYS A 1 124 ? -5.223 3.357 3.451 1 97.75 124 CYS A C 1
ATOM 982 O O . CYS A 1 124 ? -6.344 3.746 3.781 1 97.75 124 CYS A O 1
ATOM 984 N N . VAL A 1 125 ? -4.156 3.527 4.207 1 97.88 125 VAL A N 1
ATOM 985 C CA . VAL A 1 125 ? -4.23 4.254 5.469 1 97.88 125 VAL A CA 1
ATOM 986 C C . VAL A 1 125 ? -3.135 5.32 5.516 1 97.88 125 VAL A C 1
ATOM 988 O O . VAL A 1 125 ? -2.072 5.152 4.914 1 97.88 125 VAL A O 1
ATOM 991 N N . CYS A 1 126 ? -3.367 6.391 6.176 1 97.12 126 CYS A N 1
ATOM 992 C CA . CYS A 1 126 ? -2.459 7.492 6.48 1 97.12 126 CYS A CA 1
ATOM 993 C C . CYS A 1 126 ? -2.754 8.078 7.855 1 97.12 126 CYS A C 1
ATOM 995 O O . CYS A 1 126 ? -3.752 7.723 8.484 1 97.12 126 CYS A O 1
ATOM 997 N N . ASN A 1 127 ? -1.818 8.93 8.406 1 94.31 127 ASN A N 1
ATOM 998 C CA . ASN A 1 127 ? -2.01 9.281 9.805 1 94.31 127 ASN A CA 1
ATOM 999 C C . ASN A 1 127 ? -1.814 10.781 10.039 1 94.31 127 ASN A C 1
ATOM 1001 O O . ASN A 1 127 ? -1.262 11.188 11.062 1 94.31 127 ASN A O 1
ATOM 1005 N N . PHE A 1 128 ? -2.217 11.617 9.18 1 93.56 128 PHE A N 1
ATOM 1006 C CA . PHE A 1 128 ? -2.262 13.055 9.398 1 93.56 128 PHE A CA 1
ATOM 1007 C C . PHE A 1 128 ? -3.607 13.625 8.969 1 93.56 128 PHE A C 1
ATOM 1009 O O . PHE A 1 128 ? -4.387 12.953 8.297 1 93.56 128 PHE A O 1
ATOM 1016 N N . ASP A 1 129 ? -3.855 14.805 9.305 1 96 129 ASP A N 1
ATOM 1017 C CA . ASP A 1 129 ? -5.191 15.383 9.172 1 96 129 ASP A CA 1
ATOM 1018 C C . ASP A 1 129 ? -5.645 15.383 7.711 1 96 129 ASP A C 1
ATOM 1020 O O . ASP A 1 129 ? -4.922 15.859 6.832 1 96 129 ASP A O 1
ATOM 1024 N N . LEU A 1 130 ? -6.793 14.773 7.492 1 97.31 130 LEU A N 1
ATOM 1025 C CA . LEU A 1 130 ? -7.547 14.859 6.246 1 97.31 130 LEU A CA 1
ATOM 1026 C C . LEU A 1 130 ? -6.758 14.242 5.094 1 97.31 130 LEU A C 1
ATOM 1028 O O . LEU A 1 130 ? -6.891 14.68 3.947 1 97.31 130 LEU A O 1
ATOM 1032 N N . CYS A 1 131 ? -5.938 13.305 5.418 1 97.25 131 CYS A N 1
ATOM 1033 C CA . CYS A 1 131 ? -5.094 12.703 4.395 1 97.25 131 CYS A CA 1
ATOM 1034 C C . CYS A 1 131 ? -5.891 11.742 3.525 1 97.25 131 CYS A C 1
ATOM 1036 O O . CYS A 1 131 ? -5.438 11.344 2.451 1 97.25 131 CYS A O 1
ATOM 1038 N N . ASN A 1 132 ? -7.082 11.281 3.949 1 98.12 132 ASN A N 1
ATOM 1039 C CA . ASN A 1 132 ? -7.844 10.281 3.207 1 98.12 132 ASN A CA 1
ATOM 1040 C C . ASN A 1 132 ? -8.922 10.922 2.338 1 98.12 132 ASN A C 1
ATOM 1042 O O . ASN A 1 132 ? -10.07 10.484 2.338 1 98.12 132 ASN A O 1
ATOM 1046 N N . VAL A 1 133 ? -8.562 11.906 1.603 1 96.06 133 VAL A N 1
ATOM 1047 C CA . VAL A 1 133 ? -9.492 12.562 0.685 1 96.06 133 VAL A CA 1
ATOM 1048 C C . VAL A 1 133 ? -10.141 11.516 -0.226 1 96.06 133 VAL A C 1
ATOM 1050 O O . VAL A 1 133 ? -9.445 10.688 -0.817 1 96.06 133 VAL A O 1
ATOM 1053 N N . PRO A 1 134 ? -11.516 11.508 -0.256 1 94.38 134 PRO A N 1
ATOM 1054 C CA . PRO A 1 134 ? -12.188 10.531 -1.119 1 94.38 134 PRO A CA 1
ATOM 1055 C C . PRO A 1 134 ? -11.922 10.773 -2.604 1 94.38 134 PRO A C 1
ATOM 1057 O O . PRO A 1 134 ? -12.43 11.742 -3.176 1 94.38 134 PRO A O 1
ATOM 1060 N N . THR A 1 135 ? -11.188 10 -3.229 1 92.25 135 THR A N 1
ATOM 1061 C CA . THR A 1 135 ? -10.805 10.164 -4.629 1 92.25 135 THR A CA 1
ATOM 1062 C C . THR A 1 135 ? -10.266 8.852 -5.191 1 92.25 135 THR A C 1
ATOM 1064 O O . THR A 1 135 ? -10.469 7.785 -4.609 1 92.25 135 THR A O 1
ATOM 1067 N N . THR A 1 136 ? -9.797 8.93 -6.426 1 90.38 136 THR A N 1
ATOM 1068 C CA . THR A 1 136 ? -9.109 7.793 -7.035 1 90.38 136 THR A CA 1
ATOM 1069 C C . THR A 1 136 ? -7.66 7.719 -6.562 1 90.38 136 THR A C 1
ATOM 1071 O O . THR A 1 136 ? -7.184 8.617 -5.863 1 90.38 136 THR A O 1
ATOM 1074 N N . PHE A 1 137 ? -7.004 6.68 -6.836 1 92.25 137 PHE A N 1
ATOM 1075 C CA . PHE A 1 137 ? -5.723 6.352 -6.215 1 92.25 137 PHE A CA 1
ATOM 1076 C C . PHE A 1 137 ? -4.668 7.395 -6.566 1 92.25 137 PHE A C 1
ATOM 1078 O O . PHE A 1 137 ? -3.996 7.926 -5.68 1 92.25 137 PHE A O 1
ATOM 1085 N N . GLU A 1 138 ? -4.5 7.684 -7.84 1 89.38 138 GLU A N 1
ATOM 1086 C CA . GLU A 1 138 ? -3.42 8.578 -8.25 1 89.38 138 GLU A CA 1
ATOM 1087 C C . GLU A 1 138 ? -3.623 9.977 -7.684 1 89.38 138 GLU A C 1
ATOM 1089 O O . GLU A 1 138 ? -2.709 10.555 -7.086 1 89.38 138 GLU A O 1
ATOM 1094 N N . PRO A 1 139 ? -4.812 10.523 -7.832 1 91.5 139 PRO A N 1
ATOM 1095 C CA . PRO A 1 139 ? -5.059 11.812 -7.176 1 91.5 139 PRO A CA 1
ATOM 1096 C C . PRO A 1 139 ? -4.828 11.758 -5.668 1 91.5 139 PRO A C 1
ATOM 1098 O O . PRO A 1 139 ? -4.379 12.742 -5.07 1 91.5 139 PRO A O 1
ATOM 1101 N N . TYR A 1 140 ? -5.176 10.656 -5.062 1 95.06 140 TYR A N 1
ATOM 1102 C CA . TYR A 1 140 ? -4.898 10.469 -3.641 1 95.06 140 TYR A CA 1
ATOM 1103 C C . TYR A 1 140 ? -3.416 10.641 -3.346 1 95.06 140 TYR A C 1
ATOM 1105 O O . TYR A 1 140 ? -3.039 11.422 -2.469 1 95.06 140 TYR A O 1
ATOM 1113 N N . LEU A 1 141 ? -2.545 10.023 -4.113 1 95.31 141 LEU A N 1
ATOM 1114 C CA . LEU A 1 141 ? -1.103 10.133 -3.914 1 95.31 141 LEU A CA 1
ATOM 1115 C C . LEU A 1 141 ? -0.625 11.562 -4.152 1 95.31 141 LEU A C 1
ATOM 1117 O O . LEU A 1 141 ? 0.215 12.07 -3.408 1 95.31 141 LEU A O 1
ATOM 1121 N N . GLU A 1 142 ? -1.179 12.141 -5.145 1 92.69 142 GLU A N 1
ATOM 1122 C CA . GLU A 1 142 ? -0.821 13.531 -5.43 1 92.69 142 GLU A CA 1
ATOM 1123 C C . GLU A 1 142 ? -1.188 14.445 -4.266 1 92.69 142 GLU A C 1
ATOM 1125 O O . GLU A 1 142 ? -0.442 15.375 -3.939 1 92.69 142 GLU A O 1
ATOM 1130 N N . GLY A 1 143 ? -2.338 14.211 -3.709 1 93.94 143 GLY A N 1
ATOM 1131 C CA . GLY A 1 143 ? -2.764 14.984 -2.553 1 93.94 143 GLY A CA 1
ATOM 1132 C C . GLY A 1 143 ? -1.827 14.852 -1.366 1 93.94 143 GLY A C 1
ATOM 1133 O O . GLY A 1 143 ? -1.523 15.836 -0.692 1 93.94 143 GLY A O 1
ATOM 1134 N N . LEU A 1 144 ? -1.357 13.664 -1.107 1 95.25 144 LEU A N 1
ATOM 1135 C CA . LEU A 1 144 ? -0.409 13.438 -0.023 1 95.25 144 LEU A CA 1
ATOM 1136 C C . LEU A 1 144 ? 0.888 14.203 -0.264 1 95.25 144 LEU A C 1
ATOM 1138 O O . LEU A 1 144 ? 1.425 14.828 0.654 1 95.25 144 LEU A O 1
ATOM 1142 N N . LYS A 1 145 ? 1.351 14.07 -1.478 1 91.38 145 LYS A N 1
ATOM 1143 C CA . LYS A 1 145 ? 2.566 14.781 -1.874 1 91.38 145 LYS A CA 1
ATOM 1144 C C . LYS A 1 145 ? 2.43 16.281 -1.639 1 91.38 145 LYS A C 1
ATOM 1146 O O . LYS A 1 145 ? 3.312 16.906 -1.042 1 91.38 145 LYS A O 1
ATOM 1151 N N . LYS A 1 146 ? 1.41 16.844 -2.068 1 91.25 146 LYS A N 1
ATOM 1152 C CA . LYS A 1 146 ? 1.174 18.281 -1.926 1 91.25 146 LYS A CA 1
ATOM 1153 C C . LYS A 1 146 ? 1.121 18.688 -0.456 1 91.25 146 LYS A C 1
ATOM 1155 O O . LYS A 1 146 ? 1.642 19.734 -0.078 1 91.25 146 LYS A O 1
ATOM 1160 N N . HIS A 1 147 ? 0.453 17.891 0.255 1 91.38 147 HIS A N 1
ATOM 1161 C CA . HIS A 1 147 ? 0.371 18.156 1.688 1 91.38 147 HIS A CA 1
ATOM 1162 C C . HIS A 1 147 ? 1.76 18.25 2.311 1 91.38 147 HIS A C 1
ATOM 1164 O O . HIS A 1 147 ? 2.043 19.172 3.072 1 91.38 147 HIS A O 1
ATOM 1170 N N . GLU A 1 148 ? 2.646 17.344 2.025 1 87.25 148 GLU A N 1
ATOM 1171 C CA . GLU A 1 148 ? 3.98 17.297 2.613 1 87.25 148 GLU A CA 1
ATOM 1172 C C . GLU A 1 148 ? 4.832 18.469 2.131 1 87.25 148 GLU A C 1
ATOM 1174 O O . GLU A 1 148 ? 5.598 19.047 2.904 1 87.25 148 GLU A O 1
ATOM 1179 N N . LEU A 1 149 ? 4.668 18.797 0.854 1 84.56 149 LEU A N 1
ATOM 1180 C CA . LEU A 1 149 ? 5.438 19.891 0.291 1 84.56 149 LEU A CA 1
ATOM 1181 C C . LEU A 1 149 ? 4.996 21.219 0.89 1 84.56 149 LEU A C 1
ATOM 1183 O O . LEU A 1 149 ? 5.805 22.156 1.023 1 84.56 149 LEU A O 1
ATOM 1187 N N . ALA A 1 150 ? 3.779 21.344 1.237 1 83.75 150 ALA A N 1
ATOM 1188 C CA . ALA A 1 150 ? 3.26 22.562 1.859 1 83.75 150 ALA A CA 1
ATOM 1189 C C . ALA A 1 150 ? 3.752 22.688 3.297 1 83.75 150 ALA A C 1
ATOM 1191 O O . ALA A 1 150 ? 3.957 23.797 3.789 1 83.75 150 ALA A O 1
ATOM 1192 N N . ASN A 1 151 ? 3.906 21.594 3.953 1 77.31 151 ASN A N 1
ATOM 1193 C CA . ASN A 1 151 ? 4.355 21.594 5.34 1 77.31 151 ASN A CA 1
ATOM 1194 C C . ASN A 1 151 ? 5.863 21.812 5.441 1 77.31 151 ASN A C 1
ATOM 1196 O O . ASN A 1 151 ? 6.367 22.219 6.488 1 77.31 151 ASN A O 1
ATOM 1200 N N . GLU A 1 152 ? 6.668 21.422 4.488 1 63.88 152 GLU A N 1
ATOM 1201 C CA . GLU A 1 152 ? 8.109 21.672 4.48 1 63.88 152 GLU A CA 1
ATOM 1202 C C . GLU A 1 152 ? 8.406 23.172 4.34 1 63.88 152 GLU A C 1
ATOM 1204 O O . GLU A 1 152 ? 9.445 23.641 4.793 1 63.88 152 GLU A O 1
ATOM 1209 N N . LYS A 1 153 ? 7.566 23.984 3.73 1 57.41 153 LYS A N 1
ATOM 1210 C CA . LYS A 1 153 ? 7.77 25.422 3.541 1 57.41 153 LYS A CA 1
ATOM 1211 C C . LYS A 1 153 ? 7.457 26.188 4.82 1 57.41 153 LYS A C 1
ATOM 1213 O O . LYS A 1 153 ? 7.801 27.375 4.938 1 57.41 153 LYS A O 1
ATOM 1218 N N . GLU A 1 154 ? 6.891 25.578 5.727 1 47.97 154 GLU A N 1
ATOM 1219 C CA . GLU A 1 154 ? 6.672 26.297 6.977 1 47.97 154 GLU A CA 1
ATOM 1220 C C . GLU A 1 154 ? 7.805 26.047 7.969 1 47.97 154 GLU A C 1
ATOM 1222 O O . GLU A 1 154 ? 8.32 24.922 8.047 1 47.97 154 GLU A O 1
ATOM 1227 N N . MET B 1 1 ? 20.969 -74.75 29.25 1 40.47 1 MET B N 1
ATOM 1228 C CA . MET B 1 1 ? 20.359 -73.438 29.234 1 40.47 1 MET B CA 1
ATOM 1229 C C . MET B 1 1 ? 20.906 -72.625 28.094 1 40.47 1 MET B C 1
ATOM 1231 O O . MET B 1 1 ? 22.062 -72.188 28.156 1 40.47 1 MET B O 1
ATOM 1235 N N . LYS B 1 2 ? 20.5 -72.938 26.828 1 51.88 2 LYS B N 1
ATOM 1236 C CA . LYS B 1 2 ? 20.922 -72.25 25.609 1 51.88 2 LYS B CA 1
ATOM 1237 C C . LYS B 1 2 ? 20.438 -70.812 25.609 1 51.88 2 LYS B C 1
ATOM 1239 O O . LYS B 1 2 ? 19.266 -70.5 25.828 1 51.88 2 LYS B O 1
ATOM 1244 N N . SER B 1 3 ? 21.328 -69.812 25.875 1 52.81 3 SER B N 1
ATOM 1245 C CA . SER B 1 3 ? 21.125 -68.375 25.844 1 52.81 3 SER B CA 1
ATOM 1246 C C . SER B 1 3 ? 20.719 -67.938 24.453 1 52.81 3 SER B C 1
ATOM 1248 O O . SER B 1 3 ? 21.438 -68.125 23.484 1 52.81 3 SER B O 1
ATOM 1250 N N . THR B 1 4 ? 19.406 -67.875 24.188 1 59.78 4 THR B N 1
ATOM 1251 C CA . THR B 1 4 ? 18.922 -67.25 22.953 1 59.78 4 THR B CA 1
ATOM 1252 C C . THR B 1 4 ? 19.422 -65.875 22.797 1 59.78 4 THR B C 1
ATOM 1254 O O . THR B 1 4 ? 19.312 -65.062 23.719 1 59.78 4 THR B O 1
ATOM 1257 N N . PRO B 1 5 ? 20.312 -65.625 21.797 1 59.91 5 PRO B N 1
ATOM 1258 C CA . PRO B 1 5 ? 20.75 -64.25 21.594 1 59.91 5 PRO B CA 1
ATOM 1259 C C . PRO B 1 5 ? 19.594 -63.312 21.266 1 59.91 5 PRO B C 1
ATOM 1261 O O . PRO B 1 5 ? 18.688 -63.656 20.516 1 59.91 5 PRO B O 1
ATOM 1264 N N . VAL B 1 6 ? 19.234 -62.438 22.203 1 61.12 6 VAL B N 1
ATOM 1265 C CA . VAL B 1 6 ? 18.297 -61.312 21.984 1 61.12 6 VAL B CA 1
ATOM 1266 C C . VAL B 1 6 ? 18.844 -60.406 20.891 1 61.12 6 VAL B C 1
ATOM 1268 O O . VAL B 1 6 ? 19.906 -59.812 21.031 1 61.12 6 VAL B O 1
ATOM 1271 N N . ILE B 1 7 ? 18.438 -60.656 19.641 1 55.59 7 ILE B N 1
ATOM 1272 C CA . ILE B 1 7 ? 18.734 -59.75 18.547 1 55.59 7 ILE B CA 1
ATOM 1273 C C . ILE B 1 7 ? 18.078 -58.375 18.812 1 55.59 7 ILE B C 1
ATOM 1275 O O . ILE B 1 7 ? 16.844 -58.312 18.891 1 55.59 7 ILE B O 1
ATOM 1279 N N . ALA B 1 8 ? 18.781 -57.406 19.375 1 55.81 8 ALA B N 1
ATOM 1280 C CA . ALA B 1 8 ? 18.375 -56 19.484 1 55.81 8 ALA B CA 1
ATOM 1281 C C . ALA B 1 8 ? 18.141 -55.375 18.109 1 55.81 8 ALA B C 1
ATOM 1283 O O . ALA B 1 8 ? 19.047 -55.312 17.281 1 55.81 8 ALA B O 1
ATOM 1284 N N . TYR B 1 9 ? 16.906 -55.469 17.609 1 55.06 9 TYR B N 1
ATOM 1285 C CA . TYR B 1 9 ? 16.578 -54.688 16.422 1 55.06 9 TYR B CA 1
ATOM 1286 C C . TYR B 1 9 ? 16.734 -53.219 16.703 1 55.06 9 TYR B C 1
ATOM 1288 O O . TYR B 1 9 ? 16.109 -52.656 17.609 1 55.06 9 TYR B O 1
ATOM 1296 N N . SER B 1 10 ? 17.891 -52.625 16.375 1 55.59 10 SER B N 1
ATOM 1297 C CA . SER B 1 10 ? 18.047 -51.156 16.344 1 55.59 10 SER B CA 1
ATOM 1298 C C . SER B 1 10 ? 17.094 -50.531 15.336 1 55.59 10 SER B C 1
ATOM 1300 O O . SER B 1 10 ? 17.156 -50.812 14.141 1 55.59 10 SER B O 1
ATOM 1302 N N . PHE B 1 11 ? 15.875 -50.031 15.727 1 56.62 11 PHE B N 1
ATOM 1303 C CA . PHE B 1 11 ? 15.031 -49.188 14.898 1 56.62 11 PHE B CA 1
ATOM 1304 C C . PHE B 1 11 ? 15.773 -47.938 14.461 1 56.62 11 PHE B C 1
ATOM 1306 O O . PHE B 1 11 ? 16.078 -47.062 15.289 1 56.62 11 PHE B O 1
ATOM 1313 N N . VAL B 1 12 ? 16.562 -48 13.344 1 55.62 12 VAL B N 1
ATOM 1314 C CA . VAL B 1 12 ? 17.062 -46.781 12.703 1 55.62 12 VAL B CA 1
ATOM 1315 C C . VAL B 1 12 ? 15.898 -45.906 12.25 1 55.62 12 VAL B C 1
ATOM 1317 O O . VAL B 1 12 ? 15.164 -46.281 11.336 1 55.62 12 VAL B O 1
ATOM 1320 N N . GLY B 1 13 ? 15.32 -45.125 13.117 1 49.56 13 GLY B N 1
ATOM 1321 C CA . GLY B 1 13 ? 14.383 -44.094 12.703 1 49.56 13 GLY B CA 1
ATOM 1322 C C . GLY B 1 13 ? 14.891 -43.25 11.547 1 49.56 13 GLY B C 1
ATOM 1323 O O . GLY B 1 13 ? 15.898 -42.531 11.68 1 49.56 13 GLY B O 1
ATOM 1324 N N . ILE B 1 14 ? 14.547 -43.562 10.266 1 50.78 14 ILE B N 1
ATOM 1325 C CA . ILE B 1 14 ? 14.75 -42.688 9.125 1 50.78 14 ILE B CA 1
ATOM 1326 C C . ILE B 1 14 ? 14.062 -41.344 9.383 1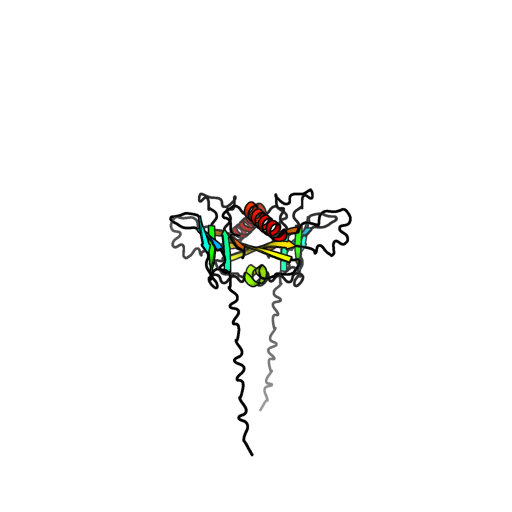 50.78 14 ILE B C 1
ATOM 1328 O O . ILE B 1 14 ? 12.828 -41.281 9.43 1 50.78 14 ILE B O 1
ATOM 1332 N N . LEU B 1 15 ? 14.719 -40.406 10.047 1 50.19 15 LEU B N 1
ATOM 1333 C CA . LEU B 1 15 ? 14.273 -39.031 10.039 1 50.19 15 LEU B CA 1
ATOM 1334 C C . LEU B 1 15 ? 14.156 -38.5 8.617 1 50.19 15 LEU B C 1
ATOM 1336 O O . LEU B 1 15 ? 15.164 -38.312 7.93 1 50.19 15 LEU B O 1
ATOM 1340 N N . PHE B 1 16 ? 13.039 -38.75 7.895 1 48.12 16 PHE B N 1
ATOM 1341 C CA . PHE B 1 16 ? 12.727 -38 6.668 1 48.12 16 PHE B CA 1
ATOM 1342 C C . PHE B 1 16 ? 12.805 -36.5 6.895 1 48.12 16 PHE B C 1
ATOM 1344 O O . PHE B 1 16 ? 11.922 -35.938 7.531 1 48.12 16 PHE B O 1
ATOM 1351 N N . LEU B 1 17 ? 13.969 -35.969 6.914 1 45.94 17 LEU B N 1
ATOM 1352 C CA . LEU B 1 17 ? 14.039 -34.531 6.68 1 45.94 17 LEU B CA 1
ATOM 1353 C C . LEU B 1 17 ? 13.289 -34.125 5.41 1 45.94 17 LEU B C 1
ATOM 1355 O O . LEU B 1 17 ? 13.773 -34.375 4.301 1 45.94 17 LEU B O 1
ATOM 1359 N N . VAL B 1 18 ? 12 -34.156 5.41 1 45.56 18 VAL B N 1
ATOM 1360 C CA . VAL B 1 18 ? 11.297 -33.438 4.34 1 45.56 18 VAL B CA 1
ATOM 1361 C C . VAL B 1 18 ? 11.875 -32.031 4.188 1 45.56 18 VAL B C 1
ATOM 1363 O O . VAL B 1 18 ? 11.664 -31.188 5.043 1 45.56 18 VAL B O 1
ATOM 1366 N N . ALA B 1 19 ? 13.008 -31.969 3.619 1 44.59 19 ALA B N 1
ATOM 1367 C CA . ALA B 1 19 ? 13.391 -30.641 3.156 1 44.59 19 ALA B CA 1
ATOM 1368 C C . ALA B 1 19 ? 12.227 -29.938 2.465 1 44.59 19 ALA B C 1
ATOM 1370 O O . ALA B 1 19 ? 11.68 -30.453 1.484 1 44.59 19 ALA B O 1
ATOM 1371 N N . GLU B 1 20 ? 11.375 -29.281 3.184 1 48.94 20 GLU B N 1
ATOM 1372 C CA . GLU B 1 20 ? 10.469 -28.375 2.484 1 48.94 20 GLU B CA 1
ATOM 1373 C C . GLU B 1 20 ? 11.141 -27.75 1.267 1 48.94 20 GLU B C 1
ATOM 1375 O O . GLU B 1 20 ? 12.18 -27.094 1.393 1 48.94 20 GLU B O 1
ATOM 1380 N N . LEU B 1 21 ? 11.266 -28.406 0.188 1 48.84 21 LEU B N 1
ATOM 1381 C CA . LEU B 1 21 ? 11.672 -27.859 -1.103 1 48.84 21 LEU B CA 1
ATOM 1382 C C . LEU B 1 21 ? 11.18 -26.422 -1.268 1 48.84 21 LEU B C 1
ATOM 1384 O O . LEU B 1 21 ? 10 -26.188 -1.537 1 48.84 21 LEU B O 1
ATOM 1388 N N . SER B 1 22 ? 11.64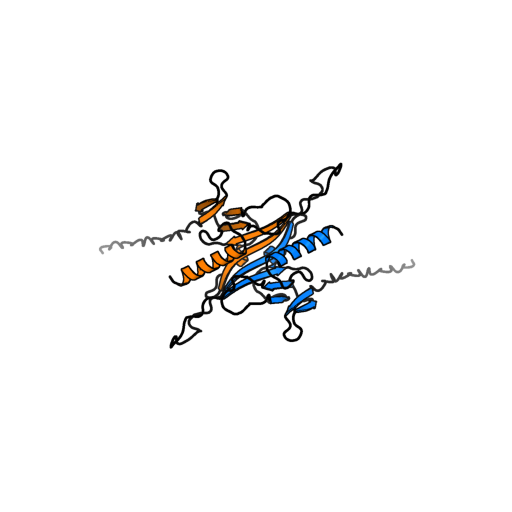1 -25.578 -0.377 1 58.38 22 SER B N 1
ATOM 1389 C CA . SER B 1 22 ? 11.305 -24.172 -0.476 1 58.38 22 SER B CA 1
ATOM 1390 C C . SER B 1 22 ? 11.461 -23.656 -1.905 1 58.38 22 SER B C 1
ATOM 1392 O O . SER B 1 22 ? 12.523 -23.797 -2.506 1 58.38 22 SER B O 1
ATOM 1394 N N . HIS B 1 23 ? 10.406 -23.797 -2.811 1 77.5 23 HIS B N 1
ATOM 1395 C CA . HIS B 1 23 ? 10.406 -23.312 -4.191 1 77.5 23 HIS B CA 1
ATOM 1396 C C . HIS B 1 23 ? 10.867 -21.859 -4.273 1 77.5 23 HIS B C 1
ATOM 1398 O O . HIS B 1 23 ? 10.453 -21.031 -3.467 1 77.5 23 HIS B O 1
ATOM 1404 N N . ALA B 1 24 ? 11.984 -21.703 -5.043 1 93.12 24 ALA B N 1
ATOM 1405 C CA . ALA B 1 24 ? 12.547 -20.375 -5.301 1 93.12 24 ALA B CA 1
ATOM 1406 C C . ALA B 1 24 ? 11.492 -19.422 -5.863 1 93.12 24 ALA B C 1
ATOM 1408 O O . ALA B 1 24 ? 10.695 -19.812 -6.723 1 93.12 24 ALA B O 1
ATOM 1409 N N . LEU B 1 25 ? 11.344 -18.312 -5.305 1 96.38 25 LEU B N 1
ATOM 1410 C CA . LEU B 1 25 ? 10.477 -17.266 -5.828 1 96.38 25 LEU B CA 1
ATOM 1411 C C . LEU B 1 25 ? 11.055 -16.672 -7.113 1 96.38 25 LEU B C 1
ATOM 1413 O O . LEU B 1 25 ? 12.258 -16.422 -7.199 1 96.38 25 LEU B O 1
ATOM 1417 N N . THR B 1 26 ? 10.211 -16.562 -8.172 1 98.25 26 THR B N 1
ATOM 1418 C CA . THR B 1 26 ? 10.625 -15.961 -9.438 1 98.25 26 THR B CA 1
ATOM 1419 C C . THR B 1 26 ? 10.055 -14.547 -9.562 1 98.25 26 THR B C 1
ATOM 1421 O O . THR B 1 26 ? 8.852 -14.344 -9.398 1 98.25 26 THR B O 1
ATOM 1424 N N . CYS B 1 27 ? 10.914 -13.578 -9.812 1 98.56 27 CYS B N 1
ATOM 1425 C CA . CYS B 1 27 ? 10.508 -12.188 -9.953 1 98.56 27 CYS B CA 1
ATOM 1426 C C . CYS B 1 27 ? 11.016 -11.602 -11.273 1 98.56 27 CYS B C 1
ATOM 1428 O O . CYS B 1 27 ? 11.953 -12.133 -11.867 1 98.56 27 CYS B O 1
ATOM 1430 N N . TYR B 1 28 ? 10.352 -10.547 -11.773 1 98.31 28 TYR B N 1
ATOM 1431 C CA . TYR B 1 28 ? 10.938 -9.68 -12.781 1 98.31 28 TYR B CA 1
ATOM 1432 C C . TYR B 1 28 ? 12.031 -8.805 -12.188 1 98.31 28 TYR B C 1
ATOM 1434 O O . TYR B 1 28 ? 11.891 -8.305 -11.062 1 98.31 28 TYR B O 1
ATOM 1442 N N . GLU B 1 29 ? 13.102 -8.664 -12.953 1 97.94 29 GLU B N 1
ATOM 1443 C CA . GLU B 1 29 ? 14.227 -7.824 -12.539 1 97.94 29 GLU B CA 1
ATOM 1444 C C . GLU B 1 29 ? 14.695 -6.926 -13.68 1 97.94 29 GLU B C 1
ATOM 1446 O O . GLU B 1 29 ? 14.75 -7.359 -14.836 1 97.94 29 GLU B O 1
ATOM 1451 N N . ASP B 1 30 ? 15.023 -5.707 -13.273 1 96.69 30 ASP B N 1
ATOM 1452 C CA . ASP B 1 30 ? 15.688 -4.824 -14.227 1 96.69 30 ASP B CA 1
ATOM 1453 C C . ASP B 1 30 ? 17.141 -5.23 -14.422 1 96.69 30 ASP B C 1
ATOM 1455 O O . ASP B 1 30 ? 17.891 -5.379 -13.453 1 96.69 30 ASP B O 1
ATOM 1459 N N . ASP B 1 31 ? 17.453 -5.406 -15.633 1 95.38 31 ASP B N 1
ATOM 1460 C CA . ASP B 1 31 ? 18.828 -5.695 -16.031 1 95.38 31 ASP B CA 1
ATOM 1461 C C . ASP B 1 31 ? 19.391 -4.582 -16.922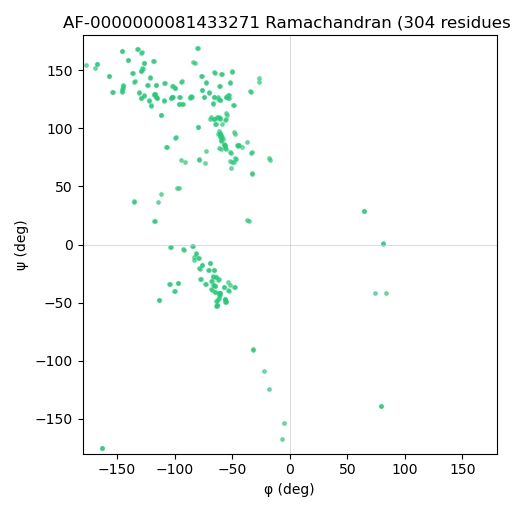 1 95.38 31 ASP B C 1
ATOM 1463 O O . ASP B 1 31 ? 18.75 -4.184 -17.906 1 95.38 31 ASP B O 1
ATOM 1467 N N . PRO B 1 32 ? 20.562 -4.062 -16.609 1 93.44 32 PRO B N 1
ATOM 1468 C CA . PRO B 1 32 ? 21.109 -2.943 -17.375 1 93.44 32 PRO B CA 1
ATOM 1469 C C . PRO B 1 32 ? 21.3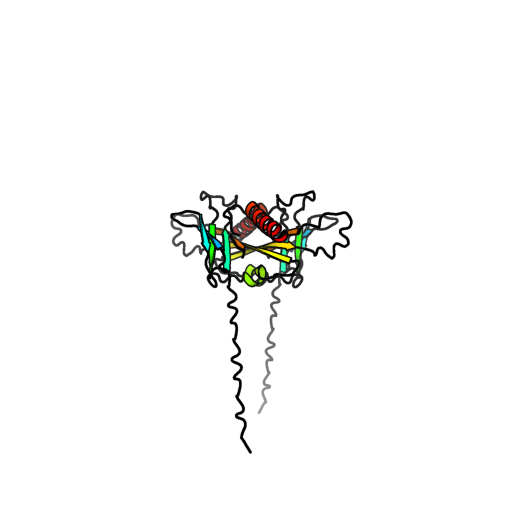44 -3.295 -18.844 1 93.44 32 PRO B C 1
ATOM 1471 O O . PRO B 1 32 ? 21.25 -2.428 -19.719 1 93.44 32 PRO B O 1
ATOM 1474 N N . GLU B 1 33 ? 21.625 -4.48 -19.203 1 94.06 33 GLU B N 1
ATOM 1475 C CA . GLU B 1 33 ? 21.969 -4.875 -20.562 1 94.06 33 GLU B CA 1
ATOM 1476 C C . GLU B 1 33 ? 20.781 -5.508 -21.281 1 94.06 33 GLU B C 1
ATOM 1478 O O . GLU B 1 33 ? 20.562 -5.254 -22.469 1 94.06 33 GLU B O 1
ATOM 1483 N N . ARG B 1 34 ? 20.062 -6.305 -20.531 1 96 34 ARG B N 1
ATOM 1484 C CA . ARG B 1 34 ? 19.047 -7.145 -21.172 1 96 34 ARG B CA 1
ATOM 1485 C C . ARG B 1 34 ? 17.656 -6.578 -20.953 1 96 34 ARG B C 1
ATOM 1487 O O . ARG B 1 34 ? 16.672 -7.121 -21.469 1 96 34 ARG B O 1
ATOM 1494 N N . GLY B 1 35 ? 17.547 -5.5 -20.234 1 94.44 35 GLY B N 1
ATOM 1495 C CA . GLY B 1 35 ? 16.219 -4.996 -19.906 1 94.44 35 GLY B CA 1
ATOM 1496 C C . GLY B 1 35 ? 15.555 -5.754 -18.766 1 94.44 35 GLY B C 1
ATOM 1497 O O . GLY B 1 35 ? 16.188 -6.051 -17.75 1 94.44 35 GLY B O 1
ATOM 1498 N N . VAL B 1 36 ? 14.242 -6.035 -18.859 1 96.81 36 VAL B N 1
ATOM 1499 C CA . VAL B 1 36 ? 13.516 -6.754 -17.812 1 96.81 36 VAL B CA 1
ATOM 1500 C C . VAL B 1 36 ? 13.648 -8.258 -18.047 1 96.81 36 VAL B C 1
ATOM 1502 O O . VAL B 1 36 ? 13.328 -8.758 -19.125 1 96.81 36 VAL B O 1
ATOM 1505 N N . ILE B 1 37 ? 14.086 -8.969 -17.062 1 98.12 37 ILE B N 1
ATOM 1506 C CA . ILE B 1 37 ? 14.258 -10.414 -17.172 1 98.12 37 ILE B CA 1
ATOM 1507 C C . ILE B 1 37 ? 13.555 -11.102 -16 1 98.12 37 ILE B C 1
ATOM 1509 O O . ILE B 1 37 ? 13.172 -10.453 -15.023 1 98.12 37 ILE B O 1
ATOM 1513 N N . LYS B 1 38 ? 13.367 -12.398 -16.125 1 98.31 38 LYS B N 1
ATOM 1514 C CA . LYS B 1 38 ? 12.852 -13.227 -15.039 1 98.31 38 LYS B CA 1
ATOM 1515 C C . LYS B 1 38 ? 13.992 -13.891 -14.266 1 98.31 38 LYS B C 1
ATOM 1517 O O . LYS B 1 38 ? 14.883 -14.508 -14.867 1 98.31 38 LYS B O 1
ATOM 1522 N N . VAL B 1 39 ? 14.031 -13.758 -13.016 1 98.19 39 VAL B N 1
ATOM 1523 C CA . VAL B 1 39 ? 15.078 -14.336 -12.172 1 98.19 39 VAL B CA 1
ATOM 1524 C C . VAL B 1 39 ? 14.438 -15.156 -11.055 1 98.19 39 VAL B C 1
ATOM 1526 O O . VAL B 1 39 ? 13.531 -14.68 -10.359 1 98.19 39 VAL B O 1
ATOM 1529 N N . SER B 1 40 ? 14.867 -16.375 -10.906 1 97.69 40 SER B N 1
ATOM 1530 C CA . SER B 1 40 ? 14.508 -17.219 -9.781 1 97.69 40 SER B CA 1
ATOM 1531 C C . SER B 1 40 ? 15.641 -17.297 -8.758 1 97.69 40 SER B C 1
ATOM 1533 O O . SER B 1 40 ? 16.781 -17.562 -9.125 1 97.69 40 SER B O 1
ATOM 1535 N N . ASP B 1 41 ? 15.297 -17 -7.543 1 97 41 ASP B N 1
ATOM 1536 C CA . ASP B 1 41 ? 16.312 -17.016 -6.504 1 97 41 ASP B CA 1
ATOM 1537 C C . ASP B 1 41 ? 15.742 -17.484 -5.168 1 97 41 ASP B C 1
ATOM 1539 O O . ASP B 1 41 ? 14.719 -16.984 -4.715 1 97 41 ASP B O 1
ATOM 1543 N N . ASP B 1 42 ? 16.422 -18.406 -4.523 1 95.44 42 ASP B N 1
ATOM 1544 C CA . ASP B 1 42 ? 15.969 -18.969 -3.258 1 95.44 42 ASP B CA 1
ATOM 1545 C C . ASP B 1 42 ? 16.047 -17.953 -2.129 1 95.44 42 ASP B C 1
ATOM 1547 O O . ASP B 1 42 ? 15.43 -18.141 -1.074 1 95.44 42 ASP B O 1
ATOM 1551 N N . ASN B 1 43 ? 16.781 -16.906 -2.396 1 95.44 43 ASN B N 1
ATOM 1552 C CA . ASN B 1 43 ? 16.953 -15.883 -1.364 1 95.44 43 ASN B CA 1
ATOM 1553 C C . ASN B 1 43 ? 15.898 -14.789 -1.478 1 95.44 43 ASN B C 1
ATOM 1555 O O . ASN B 1 43 ? 15.797 -13.922 -0.609 1 95.44 43 ASN B O 1
ATOM 1559 N N . PHE B 1 44 ? 15.094 -14.891 -2.529 1 96.38 44 PHE B N 1
ATOM 1560 C CA . PHE B 1 44 ? 14.039 -13.891 -2.672 1 96.38 44 PHE B CA 1
ATOM 1561 C C . PHE B 1 44 ? 12.898 -14.164 -1.7 1 96.38 44 PHE B C 1
ATOM 1563 O O . PHE B 1 44 ? 12.422 -15.297 -1.598 1 96.38 44 PHE B O 1
ATOM 1570 N N . GLU B 1 45 ? 12.453 -13.164 -1.027 1 95 45 GLU B N 1
ATOM 1571 C CA . GLU B 1 45 ? 11.273 -13.234 -0.165 1 95 45 GLU B CA 1
ATOM 1572 C C . GLU B 1 45 ? 10.07 -12.555 -0.814 1 95 45 GLU B C 1
ATOM 1574 O O . GLU B 1 45 ? 8.93 -12.984 -0.621 1 95 45 GLU B O 1
ATOM 1579 N N . TYR B 1 46 ? 10.344 -11.523 -1.546 1 96.81 46 TYR B N 1
ATOM 1580 C CA . TYR B 1 46 ? 9.297 -10.742 -2.197 1 96.81 46 TYR B CA 1
ATOM 1581 C C . TYR B 1 46 ? 9.734 -10.312 -3.594 1 96.81 46 TYR B C 1
ATOM 1583 O O . TYR B 1 46 ? 10.922 -10.32 -3.912 1 96.81 46 TYR B O 1
ATOM 1591 N N . CYS B 1 47 ? 8.789 -10.008 -4.398 1 98.25 47 CYS B N 1
ATOM 1592 C CA . CYS B 1 47 ? 8.992 -9.289 -5.648 1 98.25 47 CYS B CA 1
ATOM 1593 C C . CYS B 1 47 ? 8.609 -7.82 -5.5 1 98.25 47 CYS B C 1
ATOM 1595 O O . CYS B 1 47 ? 7.508 -7.504 -5.051 1 98.25 47 CYS B O 1
ATOM 1597 N N . LEU B 1 48 ? 9.531 -6.969 -5.863 1 98.25 48 LEU B N 1
ATOM 1598 C CA . LEU B 1 48 ? 9.406 -5.523 -5.691 1 98.25 48 LEU B CA 1
ATOM 1599 C C . LEU B 1 48 ? 8.977 -4.859 -6.996 1 98.25 48 LEU B C 1
ATOM 1601 O O . LEU B 1 48 ? 9.484 -5.199 -8.07 1 98.25 48 LEU B O 1
ATOM 1605 N N . LEU B 1 49 ? 7.996 -3.936 -6.914 1 98.06 49 LEU B N 1
ATOM 1606 C CA . LEU B 1 49 ? 7.562 -3.098 -8.031 1 98.06 49 LEU B CA 1
ATOM 1607 C C . LEU B 1 49 ? 7.527 -1.629 -7.621 1 98.06 49 LEU B C 1
ATOM 1609 O O . LEU B 1 49 ? 6.949 -1.281 -6.586 1 98.06 49 LEU B O 1
ATOM 1613 N N . PHE B 1 50 ? 8.203 -0.792 -8.383 1 95.81 50 PHE B N 1
ATOM 1614 C CA . PHE B 1 50 ? 7.961 0.645 -8.422 1 95.81 50 PHE B CA 1
ATOM 1615 C C . PHE B 1 50 ? 7.113 1.019 -9.633 1 95.81 50 PHE B C 1
ATOM 1617 O O . PHE B 1 50 ? 7.641 1.231 -10.719 1 95.81 50 PHE B O 1
ATOM 1624 N N . PRO B 1 51 ? 5.816 1.045 -9.422 1 94.12 51 PRO B N 1
ATOM 1625 C CA . PRO B 1 51 ? 4.98 1.315 -10.594 1 94.12 51 PRO B CA 1
ATOM 1626 C C . PRO B 1 51 ? 5.199 2.717 -11.156 1 94.12 51 PRO B C 1
ATOM 1628 O O . PRO B 1 51 ? 5.5 3.65 -10.414 1 94.12 51 PRO B O 1
ATOM 1631 N N . ARG B 1 52 ? 5.066 2.855 -12.398 1 86.56 52 ARG B N 1
ATOM 1632 C CA . ARG B 1 52 ? 5.082 4.172 -13.023 1 86.56 52 ARG B CA 1
ATOM 1633 C C . ARG B 1 52 ? 3.869 4.996 -12.609 1 86.56 52 ARG B C 1
ATOM 1635 O O . ARG B 1 52 ? 2.73 4.535 -12.727 1 86.56 52 ARG B O 1
ATOM 1642 N N . LEU B 1 53 ? 4.148 6.207 -11.969 1 81.81 53 LEU B N 1
ATOM 1643 C CA . LEU B 1 53 ? 3.059 7.105 -11.609 1 81.81 53 LEU B CA 1
ATOM 1644 C C . LEU B 1 53 ? 2.945 8.25 -12.609 1 81.81 53 LEU B C 1
ATOM 1646 O O . LEU B 1 53 ? 3.957 8.805 -13.047 1 81.81 53 LEU B O 1
ATOM 1650 N N . PRO B 1 54 ? 1.751 8.57 -13.008 1 71.38 54 PRO B N 1
ATOM 1651 C CA . PRO B 1 54 ? 1.562 9.57 -14.062 1 71.38 54 PRO B CA 1
ATOM 1652 C C . PRO B 1 54 ? 2.029 10.961 -13.641 1 71.38 54 PRO B C 1
ATOM 1654 O O . PRO B 1 54 ? 2.369 11.781 -14.5 1 71.38 54 PRO B O 1
ATOM 1657 N N . PHE B 1 55 ? 1.831 11.32 -12.344 1 63.78 55 PHE B N 1
ATOM 1658 C CA . PHE B 1 55 ? 2.139 12.688 -11.93 1 63.78 55 PHE B CA 1
ATOM 1659 C C . PHE B 1 55 ? 3.625 12.836 -11.625 1 63.78 55 PHE B C 1
ATOM 1661 O O . PHE B 1 55 ? 4.082 13.922 -11.25 1 63.78 55 PHE B O 1
ATOM 1668 N N . ASP B 1 56 ? 4.32 11.852 -11.5 1 57.5 56 ASP B N 1
ATOM 1669 C CA . ASP B 1 56 ? 5.762 12.023 -11.336 1 57.5 56 ASP B CA 1
ATOM 1670 C C . ASP B 1 56 ? 6.32 12.984 -12.375 1 57.5 56 ASP B C 1
ATOM 1672 O O . ASP B 1 56 ? 6.043 12.844 -13.57 1 57.5 56 ASP B O 1
ATOM 1676 N N . HIS B 1 57 ? 5.883 14.359 -12.07 1 47.84 57 HIS B N 1
ATOM 1677 C CA . HIS B 1 57 ? 6.184 15.508 -12.914 1 47.84 57 HIS B CA 1
ATOM 1678 C C . HIS B 1 57 ? 7.34 15.203 -13.867 1 47.84 57 HIS B C 1
ATOM 1680 O O . HIS B 1 57 ? 7.824 14.07 -13.914 1 47.84 57 HIS B O 1
ATOM 1686 N N . LYS B 1 58 ? 8.422 16.375 -13.57 1 42.25 58 LYS B N 1
ATOM 1687 C CA . LYS B 1 58 ? 9.414 17.031 -14.398 1 42.25 58 LYS B CA 1
ATOM 1688 C C . LYS B 1 58 ? 10.453 16.047 -14.922 1 42.25 58 LYS B C 1
ATOM 1690 O O . LYS B 1 58 ? 11.156 15.414 -14.133 1 42.25 58 LYS B O 1
ATOM 1695 N N . GLY B 1 59 ? 10.562 15.648 -16.203 1 47.06 59 GLY B N 1
ATOM 1696 C CA . GLY B 1 59 ? 11.484 15.172 -17.219 1 47.06 59 GLY B CA 1
ATOM 1697 C C . GLY B 1 59 ? 11.734 13.68 -17.141 1 47.06 59 GLY B C 1
ATOM 1698 O O . GLY B 1 59 ? 12.078 13.047 -18.141 1 47.06 59 GLY B O 1
ATOM 1699 N N . ALA B 1 60 ? 11.875 13.188 -15.961 1 46.09 60 ALA B N 1
ATOM 1700 C CA . ALA B 1 60 ? 12.469 11.852 -16.047 1 46.09 60 ALA B CA 1
ATOM 1701 C C . ALA B 1 60 ? 11.383 10.773 -16.062 1 46.09 60 ALA B C 1
ATOM 1703 O O . ALA B 1 60 ? 10.555 10.703 -15.164 1 46.09 60 ALA B O 1
ATOM 1704 N N . LYS B 1 61 ? 10.641 10.602 -17.125 1 52.03 61 LYS B N 1
ATOM 1705 C CA . LYS B 1 61 ? 9.852 9.398 -17.375 1 52.03 61 LYS B CA 1
ATOM 1706 C C . LYS B 1 61 ? 10.328 8.25 -16.484 1 52.03 61 LYS B C 1
ATOM 1708 O O . LYS B 1 61 ? 11.312 7.582 -16.812 1 52.03 61 LYS B O 1
ATOM 1713 N N . ARG B 1 62 ? 10.016 8.32 -15.164 1 58.16 62 ARG B N 1
ATOM 1714 C CA . ARG B 1 62 ? 10.461 7.145 -14.422 1 58.16 62 ARG B CA 1
ATOM 1715 C C . ARG B 1 62 ? 9.75 5.887 -14.914 1 58.16 62 ARG B C 1
ATOM 1717 O O . ARG B 1 62 ? 8.523 5.871 -15.055 1 58.16 62 ARG B O 1
ATOM 1724 N N . GLN B 1 63 ? 10.477 5.094 -15.57 1 75.56 63 GLN B N 1
ATOM 1725 C CA . GLN B 1 63 ? 10.062 3.732 -15.898 1 75.56 63 GLN B CA 1
ATOM 1726 C C . GLN B 1 63 ? 9.766 2.928 -14.633 1 75.56 63 GLN B C 1
ATOM 1728 O O . GLN B 1 63 ? 10.156 3.326 -13.531 1 75.56 63 GLN B O 1
ATOM 1733 N N . SER B 1 64 ? 8.805 2.027 -14.742 1 88.44 64 SER B N 1
ATOM 1734 C CA . SER B 1 64 ? 8.617 1.087 -13.641 1 88.44 64 SER B CA 1
ATOM 1735 C C . SER B 1 64 ? 9.93 0.397 -13.281 1 88.44 64 SER B C 1
ATOM 1737 O O . SER B 1 64 ? 10.812 0.24 -14.125 1 88.44 64 SER B O 1
ATOM 1739 N N . GLY B 1 65 ? 10.18 0.23 -11.992 1 94.56 65 GLY B N 1
ATOM 1740 C CA . GLY B 1 65 ? 11.297 -0.562 -11.508 1 94.56 65 GLY B CA 1
ATOM 1741 C C . GLY B 1 65 ? 10.875 -1.881 -10.891 1 94.56 65 GLY B C 1
ATOM 1742 O O . GLY B 1 65 ? 9.836 -1.954 -10.227 1 94.56 65 GLY B O 1
ATOM 1743 N N . VAL B 1 66 ? 11.633 -2.918 -11.195 1 97.81 66 VAL B N 1
ATOM 1744 C CA . VAL B 1 66 ? 11.297 -4.238 -10.672 1 97.81 66 VAL B CA 1
ATOM 1745 C C . VAL B 1 66 ? 12.57 -4.934 -10.18 1 97.81 66 VAL B C 1
ATOM 1747 O O . VAL B 1 66 ? 13.641 -4.762 -10.758 1 97.81 66 VAL B O 1
ATOM 1750 N N . SER B 1 67 ? 12.391 -5.727 -9.164 1 97.88 67 SER B N 1
ATOM 1751 C CA . SER B 1 67 ? 13.484 -6.512 -8.617 1 97.88 67 SER B CA 1
ATOM 1752 C C . SER B 1 67 ? 12.977 -7.57 -7.645 1 97.88 67 SER B C 1
ATOM 1754 O O . SER B 1 67 ? 11.859 -7.465 -7.133 1 97.88 67 SER B O 1
ATOM 1756 N N . GLY B 1 68 ? 13.734 -8.625 -7.477 1 98.06 68 GLY B N 1
ATOM 1757 C CA . GLY B 1 68 ? 13.562 -9.469 -6.309 1 98.06 68 GLY B CA 1
ATOM 1758 C C . GLY B 1 68 ? 14.148 -8.867 -5.043 1 98.06 68 GLY B C 1
ATOM 1759 O O . GLY B 1 68 ? 15.156 -8.156 -5.098 1 98.06 68 GLY B O 1
ATOM 1760 N N . MET B 1 69 ? 13.469 -9.133 -3.996 1 97.19 69 MET B N 1
ATOM 1761 C CA . MET B 1 69 ? 13.969 -8.695 -2.693 1 97.19 69 MET B CA 1
ATOM 1762 C C . MET B 1 69 ? 14.445 -9.875 -1.866 1 97.19 69 MET B C 1
ATOM 1764 O O . MET B 1 69 ? 13.672 -10.781 -1.56 1 97.19 69 MET B O 1
ATOM 1768 N N . GLU B 1 70 ? 15.656 -9.773 -1.486 1 95.25 70 GLU B N 1
ATOM 1769 C CA . GLU B 1 70 ? 16.25 -10.844 -0.698 1 95.25 70 GLU B CA 1
ATOM 1770 C C . GLU B 1 70 ? 15.891 -10.711 0.779 1 95.25 70 GLU B C 1
ATOM 1772 O O . GLU B 1 70 ? 15.656 -9.602 1.266 1 95.25 70 GLU B O 1
ATOM 1777 N N . TYR B 1 71 ? 15.961 -11.805 1.39 1 90.94 71 TYR B N 1
ATOM 1778 C CA . TYR B 1 71 ? 15.75 -11.828 2.832 1 90.94 71 TYR B CA 1
ATOM 1779 C C . TYR B 1 71 ? 16.703 -10.867 3.537 1 90.94 71 TYR B C 1
ATOM 1781 O O . TYR B 1 71 ? 17.891 -10.828 3.242 1 90.94 71 TYR B O 1
ATOM 1789 N N . GLY B 1 72 ? 16.125 -10.008 4.34 1 88.81 72 GLY B N 1
ATOM 1790 C CA . GLY B 1 72 ? 16.938 -9.141 5.18 1 88.81 72 GLY B CA 1
ATOM 1791 C C . GLY B 1 72 ? 17.469 -7.922 4.449 1 88.81 72 GLY B C 1
ATOM 1792 O O . GLY B 1 72 ? 18.141 -7.078 5.043 1 88.81 72 GLY B O 1
ATOM 1793 N N . SER B 1 73 ? 17.188 -7.695 3.193 1 91.12 73 SER B N 1
ATOM 1794 C CA . SER B 1 73 ? 17.734 -6.578 2.424 1 91.12 73 SER B CA 1
ATOM 1795 C C . SER B 1 73 ? 17 -5.281 2.748 1 91.12 73 SER B C 1
ATOM 1797 O O . SER B 1 73 ? 17.484 -4.191 2.439 1 91.12 73 SER B O 1
ATOM 1799 N N . ASP B 1 74 ? 15.812 -5.391 3.277 1 89.88 74 ASP B N 1
ATOM 1800 C CA . ASP B 1 74 ? 14.945 -4.266 3.621 1 89.88 74 ASP B CA 1
ATOM 1801 C C . ASP B 1 74 ? 14.398 -4.406 5.039 1 89.88 74 ASP B C 1
ATOM 1803 O O . ASP B 1 74 ? 13.883 -5.465 5.41 1 89.88 74 ASP B O 1
ATOM 1807 N N . ASP B 1 75 ? 14.492 -3.385 5.832 1 87.62 75 ASP B N 1
ATOM 1808 C CA . ASP B 1 75 ? 14.094 -3.432 7.238 1 87.62 75 ASP B CA 1
ATOM 1809 C C . ASP B 1 75 ? 12.586 -3.258 7.391 1 87.62 75 ASP B C 1
ATOM 1811 O O . ASP B 1 75 ? 12.047 -3.387 8.492 1 87.62 75 ASP B O 1
ATOM 1815 N N . THR B 1 76 ? 11.93 -2.951 6.336 1 90.38 76 THR B N 1
ATOM 1816 C CA . THR B 1 76 ? 10.484 -2.812 6.414 1 90.38 76 THR B CA 1
ATOM 1817 C C . THR B 1 76 ? 9.828 -4.152 6.738 1 90.38 76 THR B C 1
ATOM 1819 O O . THR B 1 76 ? 10.109 -5.16 6.09 1 90.38 76 THR B O 1
ATOM 1822 N N . PRO B 1 77 ? 9.016 -4.23 7.738 1 89.94 77 PRO B N 1
ATOM 1823 C CA . PRO B 1 77 ? 8.398 -5.5 8.133 1 89.94 77 PRO B CA 1
ATOM 1824 C C . PRO B 1 77 ? 7.215 -5.887 7.246 1 89.94 77 PRO B C 1
ATOM 1826 O O . PRO B 1 77 ? 6.086 -5.992 7.73 1 89.94 77 PRO B O 1
ATOM 1829 N N . PHE B 1 78 ? 7.438 -6.289 6.051 1 92.81 78 PHE B N 1
ATOM 1830 C CA . PHE B 1 78 ? 6.391 -6.656 5.102 1 92.81 78 PHE B CA 1
ATOM 1831 C C . PHE B 1 78 ? 5.648 -7.902 5.574 1 92.81 78 PHE B C 1
ATOM 1833 O O . PHE B 1 78 ? 4.434 -8.016 5.395 1 92.81 78 PHE B O 1
ATOM 1840 N N . SER B 1 79 ? 6.363 -8.828 6.215 1 89.75 79 SER B N 1
ATOM 1841 C CA . SER B 1 79 ? 5.824 -10.141 6.559 1 89.75 79 SER B CA 1
ATOM 1842 C C . SER B 1 79 ? 4.664 -10.016 7.543 1 89.75 79 SER B C 1
ATOM 1844 O O . SER B 1 79 ? 3.764 -10.859 7.555 1 89.75 79 SER B O 1
ATOM 1846 N N . SER B 1 80 ? 4.707 -9 8.297 1 87.81 80 SER B N 1
ATOM 1847 C CA . SER B 1 80 ? 3.656 -8.82 9.289 1 87.81 80 SER B CA 1
ATOM 1848 C C . SER B 1 80 ? 2.303 -8.586 8.633 1 87.81 80 SER B C 1
ATOM 1850 O O . SER B 1 80 ? 1.258 -8.836 9.234 1 87.81 80 SER B O 1
ATOM 1852 N N . ILE B 1 81 ? 2.301 -8.148 7.41 1 90.81 81 ILE B N 1
ATOM 1853 C CA . ILE B 1 81 ? 1.051 -7.844 6.723 1 90.81 81 ILE B CA 1
ATOM 1854 C C . ILE B 1 81 ? 0.844 -8.82 5.57 1 90.81 81 ILE B C 1
ATOM 1856 O O . ILE B 1 81 ? -0.23 -9.414 5.434 1 90.81 81 ILE B O 1
ATOM 1860 N N . LEU B 1 82 ? 1.848 -9.047 4.73 1 90 82 LEU B N 1
ATOM 1861 C CA . LEU B 1 82 ? 1.757 -9.898 3.547 1 90 82 LEU B CA 1
ATOM 1862 C C . LEU B 1 82 ? 1.641 -11.367 3.939 1 90 82 LEU B C 1
ATOM 1864 O O . LEU B 1 82 ? 1.168 -12.188 3.15 1 90 82 LEU B O 1
ATOM 1868 N N . GLY B 1 83 ? 2.061 -11.734 5.105 1 77.56 83 GLY B N 1
ATOM 1869 C CA . GLY B 1 83 ? 2.049 -13.125 5.539 1 77.56 83 GLY B CA 1
ATOM 1870 C C . GLY B 1 83 ? 0.713 -13.555 6.117 1 77.56 83 GLY B C 1
ATOM 1871 O O . GLY B 1 83 ? 0.521 -14.727 6.441 1 77.56 83 GLY B O 1
ATOM 1872 N N . VAL B 1 84 ? -0.189 -12.609 6.156 1 74.62 84 VAL B N 1
ATOM 1873 C CA . VAL B 1 84 ? -1.485 -12.922 6.746 1 74.62 84 VAL B CA 1
ATOM 1874 C C . VAL B 1 84 ? -2.34 -13.688 5.734 1 74.62 84 VAL B C 1
ATOM 1876 O O . VAL B 1 84 ? -2.686 -13.148 4.68 1 74.62 84 VAL B O 1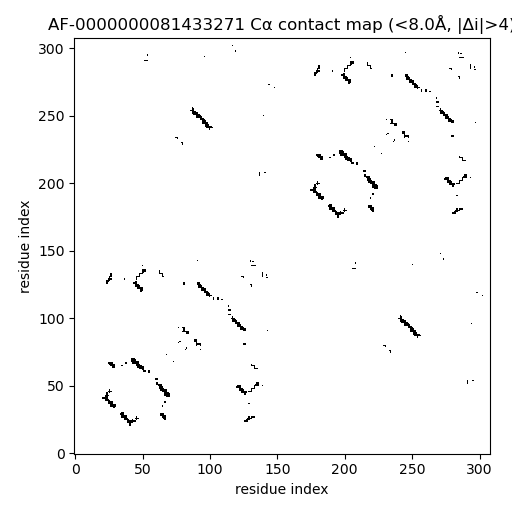
ATOM 1879 N N . THR B 1 85 ? -2.416 -14.922 5.891 1 72.5 85 THR B N 1
ATOM 1880 C CA . THR B 1 85 ? -3.281 -15.781 5.082 1 72.5 85 THR B CA 1
ATOM 1881 C C . THR B 1 85 ? -4.285 -16.516 5.965 1 72.5 85 THR B C 1
ATOM 1883 O O . THR B 1 85 ? -3.91 -17.125 6.965 1 72.5 85 THR B O 1
ATOM 1886 N N . ARG B 1 86 ? -5.52 -16.203 5.621 1 78.06 86 ARG B N 1
ATOM 1887 C CA . ARG B 1 86 ? -6.656 -16.922 6.191 1 78.06 86 ARG B CA 1
ATOM 1888 C C . ARG B 1 86 ? -7.457 -17.625 5.102 1 78.06 86 ARG B C 1
ATOM 1890 O O . ARG B 1 86 ? -7.281 -17.344 3.914 1 78.06 86 ARG B O 1
ATOM 1897 N N . PRO B 1 87 ? -8.234 -18.656 5.41 1 77.06 87 PRO B N 1
ATOM 1898 C CA . PRO B 1 87 ? -8.984 -19.391 4.391 1 77.06 87 PRO B CA 1
ATOM 1899 C C . PRO B 1 87 ? -9.75 -18.469 3.445 1 77.06 87 PRO B C 1
ATOM 1901 O O . PRO B 1 87 ? -9.812 -18.719 2.24 1 77.06 87 PRO B O 1
ATOM 1904 N N . ASN B 1 88 ? -10.297 -17.375 3.891 1 82.88 88 ASN B N 1
ATOM 1905 C CA . ASN B 1 88 ? -11.133 -16.516 3.059 1 82.88 88 ASN B CA 1
ATOM 1906 C C . ASN B 1 88 ? -10.523 -15.117 2.896 1 82.88 88 ASN B C 1
ATOM 1908 O O . ASN B 1 88 ? -11.227 -14.172 2.537 1 82.88 88 ASN B O 1
ATOM 1912 N N . TYR B 1 89 ? -9.289 -15.086 3.131 1 88.06 89 TYR B N 1
ATOM 1913 C CA . TYR B 1 89 ? -8.648 -13.773 3.111 1 88.06 89 TYR B CA 1
ATOM 1914 C C . TYR B 1 89 ? -7.172 -13.883 2.766 1 88.06 89 TYR B C 1
ATOM 1916 O O . TYR B 1 89 ? -6.457 -14.719 3.332 1 88.06 89 TYR B O 1
ATOM 1924 N N . LYS B 1 90 ? -6.762 -13.062 1.822 1 90.5 90 LYS B N 1
ATOM 1925 C CA . LYS B 1 90 ? -5.363 -13.031 1.414 1 90.5 90 LYS B CA 1
ATOM 1926 C C . LYS B 1 90 ? -4.93 -11.609 1.042 1 90.5 90 LYS B C 1
ATOM 1928 O O . LYS B 1 90 ? -5.68 -10.875 0.394 1 90.5 90 LYS B O 1
ATOM 1933 N N . VAL B 1 91 ? -3.783 -11.281 1.558 1 93.75 91 VAL B N 1
ATOM 1934 C CA . VAL B 1 91 ? -3.152 -10.062 1.063 1 93.75 91 VAL B CA 1
ATOM 1935 C C . VAL B 1 91 ? -2.342 -10.375 -0.194 1 93.75 91 VAL B C 1
ATOM 1937 O O . VAL B 1 91 ? -1.479 -11.25 -0.182 1 93.75 91 VAL B O 1
ATOM 1940 N N . LEU B 1 92 ? -2.604 -9.602 -1.271 1 94.75 92 LEU B N 1
ATOM 1941 C CA . LEU B 1 92 ? -1.958 -9.875 -2.553 1 94.75 92 LEU B CA 1
ATOM 1942 C C . LEU B 1 92 ? -0.741 -8.977 -2.744 1 94.75 92 LEU B C 1
ATOM 1944 O O . LEU B 1 92 ? 0.23 -9.367 -3.395 1 94.75 92 LEU B O 1
ATOM 1948 N N . SER B 1 93 ? -0.829 -7.805 -2.234 1 97.31 93 SER B N 1
ATOM 1949 C CA . SER B 1 93 ? 0.26 -6.844 -2.375 1 97.31 93 SER B CA 1
ATOM 1950 C C . SER B 1 93 ? 0.212 -5.789 -1.272 1 97.31 93 SER B C 1
ATOM 1952 O O . SER B 1 93 ? -0.865 -5.453 -0.776 1 97.31 93 SER B O 1
ATOM 1954 N N . LEU B 1 94 ? 1.296 -5.363 -0.84 1 97.5 94 LEU B N 1
ATOM 1955 C CA . LEU B 1 94 ? 1.492 -4.238 0.069 1 97.5 94 LEU B CA 1
ATOM 1956 C C . LEU B 1 94 ? 2.25 -3.109 -0.62 1 97.5 94 LEU B C 1
ATOM 1958 O O . LEU B 1 94 ? 3.32 -3.33 -1.189 1 97.5 94 LEU B O 1
ATOM 1962 N N . CYS B 1 95 ? 1.691 -1.904 -0.609 1 97.44 95 CYS B N 1
ATOM 1963 C CA . CYS B 1 95 ? 2.32 -0.753 -1.248 1 97.44 95 CYS B CA 1
ATOM 1964 C C . CYS B 1 95 ? 2.523 0.38 -0.25 1 97.44 95 CYS B C 1
ATOM 1966 O O . CYS B 1 95 ? 1.647 0.654 0.572 1 97.44 95 CYS B O 1
ATOM 1968 N N . ILE B 1 96 ? 3.662 1.014 -0.296 1 96.62 96 ILE B N 1
ATOM 1969 C CA . ILE B 1 96 ? 4.023 2.109 0.597 1 96.62 96 ILE B CA 1
ATOM 1970 C C . ILE B 1 96 ? 4.355 3.354 -0.222 1 96.62 96 ILE B C 1
ATOM 1972 O O . ILE B 1 96 ? 5.16 3.295 -1.155 1 96.62 96 ILE B O 1
ATOM 1976 N N . TYR B 1 97 ? 3.654 4.398 0.088 1 95.88 97 TYR B N 1
ATOM 1977 C CA . TYR B 1 97 ? 4.012 5.691 -0.481 1 95.88 97 TYR B CA 1
ATOM 1978 C C . TYR B 1 97 ? 4.941 6.461 0.451 1 95.88 97 TYR B C 1
ATOM 1980 O O . TYR B 1 97 ? 4.586 6.75 1.596 1 95.88 97 TYR B O 1
ATOM 1988 N N . GLU B 1 98 ? 6.109 6.781 -0.061 1 93.06 98 GLU B N 1
ATOM 1989 C CA . GLU B 1 98 ? 7.188 7.262 0.797 1 93.06 98 GLU B CA 1
ATOM 1990 C C . GLU B 1 98 ? 7.754 8.578 0.28 1 93.06 98 GLU B C 1
ATOM 1992 O O . GLU B 1 98 ? 7.711 8.852 -0.922 1 93.06 98 GLU B O 1
ATOM 1997 N N . MET B 1 99 ? 8.234 9.305 1.216 1 90.25 99 MET B N 1
ATOM 1998 C CA . MET B 1 99 ? 8.945 10.547 0.946 1 90.25 99 MET B CA 1
ATOM 1999 C C . MET B 1 99 ? 10.391 10.461 1.43 1 90.25 99 MET B C 1
ATOM 2001 O O . MET B 1 99 ? 10.648 10.047 2.561 1 90.25 99 MET B O 1
ATOM 2005 N N . TYR B 1 100 ? 11.32 10.789 0.582 1 85.62 100 TYR B N 1
ATOM 2006 C CA . TYR B 1 100 ? 12.742 10.906 0.903 1 85.62 100 TYR B CA 1
ATOM 2007 C C . TYR B 1 100 ? 13.203 12.359 0.827 1 85.62 100 TYR B C 1
ATOM 2009 O O . TYR B 1 100 ? 13.086 13 -0.22 1 85.62 100 TYR B O 1
ATOM 2017 N N . ASP B 1 101 ? 13.523 12.852 2.057 1 79.31 101 ASP B N 1
ATOM 2018 C CA . ASP B 1 101 ? 14.031 14.219 2.102 1 79.31 101 ASP B CA 1
ATOM 2019 C C . ASP B 1 101 ? 15.531 14.242 2.395 1 79.31 101 ASP B C 1
ATOM 2021 O O . ASP B 1 101 ? 15.938 14.25 3.557 1 79.31 101 ASP B O 1
ATOM 2025 N N . TRP B 1 102 ? 16.312 14.102 1.523 1 64.62 102 TRP B N 1
ATOM 2026 C CA . TRP B 1 102 ? 17.75 14.164 1.729 1 64.62 102 TRP B CA 1
ATOM 2027 C C . TRP B 1 102 ? 18.203 15.586 2.062 1 64.62 102 TRP B C 1
ATOM 2029 O O . TRP B 1 102 ? 17.703 16.547 1.48 1 64.62 102 TRP B O 1
ATOM 2039 N N . PRO B 1 103 ? 18.594 15.711 3.455 1 58.06 103 PRO B N 1
ATOM 2040 C CA . PRO B 1 103 ? 19.016 17.031 3.926 1 58.06 103 PRO B CA 1
ATOM 2041 C C . PRO B 1 103 ? 19.594 17.891 2.809 1 58.06 103 PRO B C 1
ATOM 2043 O O . PRO B 1 103 ? 20.25 17.375 1.896 1 58.06 103 PRO B O 1
ATOM 2046 N N . ARG B 1 104 ? 19.141 19.156 3.125 1 47.09 104 ARG B N 1
ATOM 2047 C CA . ARG B 1 104 ? 19.688 20.328 2.463 1 47.09 104 ARG B CA 1
ATOM 2048 C C . ARG B 1 104 ? 21.203 20.359 2.578 1 47.09 104 ARG B C 1
ATOM 2050 O O . ARG B 1 104 ? 21.891 20.875 1.683 1 47.09 104 ARG B O 1
ATOM 2057 N N . ALA B 1 105 ? 21.656 19.938 3.801 1 46.78 105 ALA B N 1
ATOM 2058 C CA . ALA B 1 105 ? 23.078 20.141 4.09 1 46.78 105 ALA B CA 1
ATOM 2059 C C . ALA B 1 105 ? 23.953 19.344 3.137 1 46.78 105 ALA B C 1
ATOM 2061 O O . ALA B 1 105 ? 25.094 19.703 2.865 1 46.78 105 ALA B O 1
ATOM 2062 N N . LEU B 1 106 ? 23.688 18.109 3.066 1 49.31 106 LEU B N 1
ATOM 2063 C CA . LEU B 1 106 ? 24.562 17.391 2.15 1 49.31 106 LEU B CA 1
ATOM 2064 C C . LEU B 1 106 ? 24.578 18.047 0.776 1 49.31 106 LEU B C 1
ATOM 2066 O O . LEU B 1 106 ? 25.422 17.734 -0.062 1 49.31 106 LEU B O 1
ATOM 2070 N N . HIS B 1 107 ? 23.469 18.609 0.424 1 45.03 107 HIS B N 1
ATOM 2071 C CA . HIS B 1 107 ? 23.594 19.562 -0.672 1 45.03 107 HIS B CA 1
ATOM 2072 C C . HIS B 1 107 ? 24.266 20.844 -0.213 1 45.03 107 HIS B C 1
ATOM 2074 O O . HIS B 1 107 ? 23.766 21.547 0.665 1 45.03 107 HIS B O 1
ATOM 2080 N N . SER B 1 108 ? 25.625 20.984 -0.074 1 42.22 108 SER B N 1
ATOM 2081 C CA . SER B 1 108 ? 26.531 22.125 0.078 1 42.22 108 SER B CA 1
ATOM 2082 C C . SER B 1 108 ? 25.797 23.453 -0.076 1 42.22 108 SER B C 1
ATOM 2084 O O . SER B 1 108 ? 24.656 23.484 -0.548 1 42.22 108 SER B O 1
ATOM 2086 N N . SER B 1 109 ? 26.719 24.656 -0.229 1 41.91 109 SER B N 1
ATOM 2087 C CA . SER B 1 109 ? 26.688 26.094 -0.447 1 41.91 109 SER B CA 1
ATOM 2088 C C . SER B 1 109 ? 25.562 26.484 -1.402 1 41.91 109 SER B C 1
ATOM 2090 O O . SER B 1 109 ? 25.578 26.109 -2.576 1 41.91 109 SER B O 1
ATOM 2092 N N . PRO B 1 110 ? 24.344 26.734 -0.888 1 44.12 110 PRO B N 1
ATOM 2093 C CA . PRO B 1 110 ? 23.516 27.5 -1.82 1 44.12 110 PRO B CA 1
ATOM 2094 C C . PRO B 1 110 ? 24.312 28.531 -2.607 1 44.12 110 PRO B C 1
ATOM 2096 O O . PRO B 1 110 ? 24.375 29.703 -2.213 1 44.12 110 PRO B O 1
ATOM 2099 N N . LYS B 1 111 ? 25.516 28.391 -2.725 1 44.34 111 LYS B N 1
ATOM 2100 C CA . LYS B 1 111 ? 25.797 29.609 -3.484 1 44.34 111 LYS B CA 1
ATOM 2101 C C . LYS B 1 111 ? 24.609 29.969 -4.391 1 44.34 111 LYS B C 1
ATOM 2103 O O . LYS B 1 111 ? 24.156 31.125 -4.398 1 44.34 111 LYS B O 1
ATOM 2108 N N . PHE B 1 112 ? 24.453 29.531 -5.66 1 43.5 112 PHE B N 1
ATOM 2109 C CA . PHE B 1 112 ? 23.703 29.844 -6.875 1 43.5 112 PHE B CA 1
ATOM 2110 C C . PHE B 1 112 ? 22.688 28.766 -7.176 1 43.5 112 PHE B C 1
ATOM 2112 O O . PHE B 1 112 ? 21.984 28.844 -8.188 1 43.5 112 PHE B O 1
ATOM 2119 N N . GLY B 1 113 ? 21.734 28.062 -6.098 1 46.72 113 GLY B N 1
ATOM 2120 C CA . GLY B 1 113 ? 20.703 27.266 -6.746 1 46.72 113 GLY B CA 1
ATOM 2121 C C . GLY B 1 113 ? 19.734 26.641 -5.77 1 46.72 113 GLY B C 1
ATOM 2122 O O . GLY B 1 113 ? 19.953 26.672 -4.559 1 46.72 113 GLY B O 1
ATOM 2123 N N . VAL B 1 114 ? 18.234 26.219 -6.125 1 51.78 114 VAL B N 1
ATOM 2124 C CA . VAL B 1 114 ? 16.953 25.75 -5.602 1 51.78 114 VAL B CA 1
ATOM 2125 C C . VAL B 1 114 ? 17.156 24.453 -4.816 1 51.78 114 VAL B C 1
ATOM 2127 O O . VAL B 1 114 ? 17.844 23.547 -5.281 1 51.78 114 VAL B O 1
ATOM 2130 N N . ALA B 1 115 ? 17.078 24.406 -3.461 1 55.81 115 ALA B N 1
ATOM 2131 C CA . ALA B 1 115 ? 17.078 23.188 -2.639 1 55.81 115 ALA B CA 1
ATOM 2132 C C . ALA B 1 115 ? 16.359 22.047 -3.342 1 55.81 115 ALA B C 1
ATOM 2134 O O . ALA B 1 115 ? 15.305 22.266 -3.953 1 55.81 115 ALA B O 1
ATOM 2135 N N . PRO B 1 116 ? 17.062 20.875 -3.33 1 64.06 116 PRO B N 1
ATOM 2136 C CA . PRO B 1 116 ? 16.391 19.781 -4.027 1 64.06 116 PRO B CA 1
ATOM 2137 C C . PRO B 1 116 ? 15.055 19.406 -3.387 1 64.06 116 PRO B C 1
ATOM 2139 O O . PRO B 1 116 ? 14.922 19.438 -2.162 1 64.06 116 PRO B O 1
ATOM 2142 N N . LYS B 1 117 ? 14.031 19.359 -4.031 1 73.38 117 LYS B N 1
ATOM 2143 C CA . LYS B 1 117 ? 12.695 18.922 -3.635 1 73.38 117 LYS B CA 1
ATOM 2144 C C . LYS B 1 117 ? 12.703 17.453 -3.223 1 73.38 117 LYS B C 1
ATOM 2146 O O . LYS B 1 117 ? 13.492 16.656 -3.734 1 73.38 117 LYS B O 1
ATOM 2151 N N . PRO B 1 118 ? 12.008 17.078 -2.105 1 83.38 118 PRO B N 1
ATOM 2152 C CA . PRO B 1 118 ? 11.906 15.664 -1.726 1 83.38 118 PRO B CA 1
ATOM 2153 C C . PRO B 1 118 ? 11.453 14.773 -2.883 1 83.38 118 PRO B C 1
ATOM 2155 O O . PRO B 1 118 ? 10.773 15.242 -3.795 1 83.38 118 PRO B O 1
ATOM 2158 N N . ASP B 1 119 ? 11.977 13.523 -2.793 1 85.5 119 ASP B N 1
ATOM 2159 C CA . ASP B 1 119 ? 11.508 12.516 -3.738 1 85.5 119 ASP B CA 1
ATOM 2160 C C . ASP B 1 119 ? 10.359 11.703 -3.15 1 85.5 119 ASP B C 1
ATOM 2162 O O . ASP B 1 119 ? 10.32 11.445 -1.945 1 85.5 119 ASP B O 1
ATOM 2166 N N . PHE B 1 120 ? 9.422 11.43 -3.992 1 90.06 120 PHE B N 1
ATOM 2167 C CA . PHE B 1 120 ? 8.281 10.594 -3.627 1 90.06 120 PHE B CA 1
ATOM 2168 C C . PHE B 1 120 ? 8.266 9.312 -4.445 1 90.06 120 PHE B C 1
ATOM 2170 O O . PHE B 1 120 ? 8.555 9.328 -5.648 1 90.06 120 PHE B O 1
ATOM 2177 N N . MET B 1 121 ? 7.988 8.188 -3.803 1 91.06 121 MET B N 1
ATOM 2178 C CA . MET B 1 121 ? 7.988 6.91 -4.508 1 91.06 121 MET B CA 1
ATOM 2179 C C . MET B 1 121 ? 6.906 5.984 -3.953 1 91.06 121 MET B C 1
ATOM 2181 O O . MET B 1 121 ? 6.668 5.961 -2.746 1 91.06 121 MET B O 1
ATOM 2185 N N . LEU B 1 122 ? 6.23 5.359 -4.859 1 95.19 122 LEU B N 1
ATOM 2186 C CA . LEU B 1 122 ? 5.367 4.242 -4.496 1 95.19 122 LEU B CA 1
ATOM 2187 C C . LEU B 1 122 ? 6.09 2.914 -4.688 1 95.19 122 LEU B C 1
ATOM 2189 O O . LEU B 1 122 ? 6.559 2.609 -5.785 1 95.19 122 LEU B O 1
ATOM 2193 N N . ARG B 1 123 ? 6.211 2.164 -3.623 1 95.62 123 ARG B N 1
ATOM 2194 C CA . ARG B 1 123 ? 6.836 0.845 -3.635 1 95.62 123 ARG B CA 1
ATOM 2195 C C . ARG B 1 123 ? 5.828 -0.24 -3.275 1 95.62 123 ARG B C 1
ATOM 2197 O O . ARG B 1 123 ? 5.148 -0.151 -2.25 1 95.62 123 ARG B O 1
ATOM 2204 N N . CYS B 1 124 ? 5.746 -1.216 -4.125 1 97.75 124 CYS B N 1
ATOM 2205 C CA . CYS B 1 124 ? 4.828 -2.32 -3.871 1 97.75 124 CYS B CA 1
ATOM 2206 C C . CYS B 1 124 ? 5.578 -3.648 -3.811 1 97.75 124 CYS B C 1
ATOM 2208 O O . CYS B 1 124 ? 6.535 -3.859 -4.555 1 97.75 124 CYS B O 1
ATOM 2210 N N . VAL B 1 125 ? 5.137 -4.523 -2.936 1 97.88 125 VAL B N 1
ATOM 2211 C CA . VAL B 1 125 ? 5.734 -5.852 -2.838 1 97.88 125 VAL B CA 1
ATOM 2212 C C . VAL B 1 125 ? 4.641 -6.918 -2.895 1 97.88 125 VAL B C 1
ATOM 2214 O O . VAL B 1 125 ? 3.508 -6.672 -2.477 1 97.88 125 VAL B O 1
ATOM 2217 N N . CYS B 1 126 ? 4.934 -8.055 -3.414 1 97.19 126 CYS B N 1
ATOM 2218 C CA . CYS B 1 126 ? 4.121 -9.266 -3.473 1 97.19 126 CYS B CA 1
ATOM 2219 C C . CYS B 1 126 ? 4.992 -10.516 -3.359 1 97.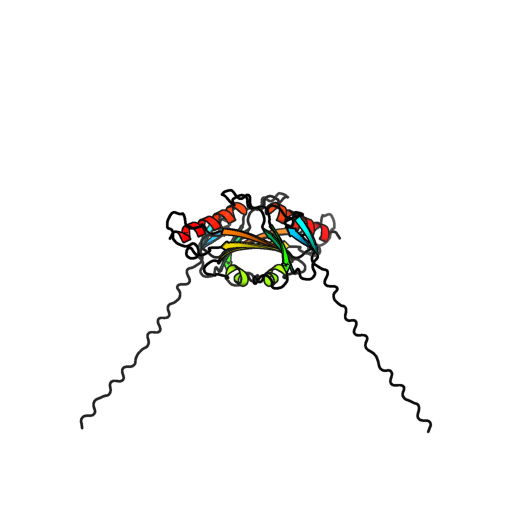19 126 CYS B C 1
ATOM 2221 O O . CYS B 1 126 ? 6.219 -10.422 -3.391 1 97.19 126 CYS B O 1
ATOM 2223 N N . ASN B 1 127 ? 4.363 -11.727 -3.117 1 94.38 127 ASN B N 1
ATOM 2224 C CA . ASN B 1 127 ? 5.227 -12.852 -2.773 1 94.38 127 ASN B CA 1
ATOM 2225 C C . ASN B 1 127 ? 4.832 -14.109 -3.535 1 94.38 127 ASN B C 1
ATOM 2227 O O . ASN B 1 127 ? 4.887 -15.211 -2.988 1 94.38 127 ASN B O 1
ATOM 2231 N N . PHE B 1 128 ? 4.434 -14.031 -4.719 1 93.62 128 PHE B N 1
ATOM 2232 C CA . PHE B 1 128 ? 4.227 -15.18 -5.59 1 93.62 128 PHE B CA 1
ATOM 2233 C C . PHE B 1 128 ? 4.883 -14.961 -6.945 1 93.62 128 PHE B C 1
ATOM 2235 O O . PHE B 1 128 ? 5.27 -13.836 -7.277 1 93.62 128 PHE B O 1
ATOM 2242 N N . ASP B 1 129 ? 4.973 -15.938 -7.703 1 96.06 129 ASP B N 1
ATOM 2243 C CA . ASP B 1 129 ? 5.789 -15.922 -8.914 1 96.06 129 ASP B CA 1
ATOM 2244 C C . ASP B 1 129 ? 5.305 -14.844 -9.883 1 96.06 129 ASP B C 1
ATOM 2246 O O . ASP B 1 129 ? 4.117 -14.789 -10.211 1 96.06 129 ASP B O 1
ATOM 2250 N N . LEU B 1 130 ? 6.211 -13.977 -10.242 1 97.38 130 LEU B N 1
ATOM 2251 C CA . LEU B 1 130 ? 6.062 -13.031 -11.344 1 97.38 130 LEU B CA 1
ATOM 2252 C C . LEU B 1 130 ? 4.941 -12.039 -11.055 1 97.38 130 LEU B C 1
ATOM 2254 O O . LEU B 1 130 ? 4.285 -11.547 -11.977 1 97.38 130 LEU B O 1
ATOM 2258 N N . CYS B 1 131 ? 4.727 -11.797 -9.797 1 97.31 131 CYS B N 1
ATOM 2259 C CA . CYS B 1 131 ? 3.633 -10.914 -9.422 1 97.31 131 CYS B CA 1
ATOM 2260 C C . CYS B 1 131 ? 4.004 -9.453 -9.672 1 97.31 131 CYS B C 1
ATOM 2262 O O . CYS B 1 131 ? 3.135 -8.578 -9.688 1 97.31 131 CYS B O 1
ATOM 2264 N N . ASN B 1 132 ? 5.297 -9.109 -9.828 1 98.12 132 ASN B N 1
ATOM 2265 C CA . ASN B 1 132 ? 5.723 -7.723 -9.969 1 98.12 132 ASN B CA 1
ATOM 2266 C C . ASN B 1 132 ? 5.898 -7.336 -11.438 1 98.12 132 ASN B C 1
ATOM 2268 O O . ASN B 1 132 ? 6.906 -6.734 -11.805 1 98.12 132 ASN B O 1
ATOM 2272 N N . VAL B 1 133 ? 4.953 -7.629 -12.234 1 96.19 133 VAL B N 1
ATOM 2273 C CA . VAL B 1 133 ? 4.984 -7.25 -13.648 1 96.19 133 VAL B CA 1
ATOM 2274 C C . VAL B 1 133 ? 5.234 -5.75 -13.773 1 96.19 133 VAL B C 1
ATOM 2276 O O . VAL B 1 133 ? 4.566 -4.945 -13.117 1 96.19 133 VAL B O 1
ATOM 2279 N N . PRO B 1 134 ? 6.285 -5.387 -14.57 1 94.5 134 PRO B N 1
ATOM 2280 C CA . PRO B 1 134 ? 6.562 -3.957 -14.734 1 94.5 134 PRO B CA 1
ATOM 2281 C C . PRO B 1 134 ? 5.445 -3.217 -15.461 1 94.5 134 PRO B C 1
ATOM 2283 O O . PRO B 1 134 ? 5.273 -3.385 -16.672 1 94.5 134 PRO B O 1
ATOM 2286 N N . THR B 1 135 ? 4.715 -2.439 -14.836 1 92.19 135 THR B N 1
ATOM 2287 C CA . THR B 1 135 ? 3.582 -1.723 -15.406 1 92.19 135 THR B CA 1
ATOM 2288 C C . THR B 1 135 ? 3.168 -0.562 -14.508 1 92.19 135 THR B C 1
ATOM 2290 O O . THR B 1 135 ? 3.928 -0.148 -13.633 1 92.19 135 THR B O 1
ATOM 2293 N N . THR B 1 136 ? 2.084 0.084 -14.906 1 90.38 136 THR B N 1
ATOM 2294 C CA . THR B 1 136 ? 1.491 1.117 -14.062 1 90.38 136 THR B CA 1
ATOM 2295 C C . THR B 1 136 ? 0.648 0.494 -12.953 1 90.38 136 THR B C 1
ATOM 2297 O O . THR B 1 136 ? 0.444 -0.722 -12.93 1 90.38 136 THR B O 1
ATOM 2300 N N . PHE B 1 137 ? 0.251 1.251 -12.023 1 92.31 137 PHE B N 1
ATOM 2301 C CA . PHE B 1 137 ? -0.309 0.752 -10.773 1 92.31 137 PHE B CA 1
ATOM 2302 C C . PHE B 1 137 ? -1.599 -0.02 -11.031 1 92.31 137 PHE B C 1
ATOM 2304 O O . PHE B 1 137 ? -1.755 -1.149 -10.562 1 92.31 137 PHE B O 1
ATOM 2311 N N . GLU B 1 138 ? -2.529 0.574 -11.734 1 89.38 138 GLU B N 1
ATOM 2312 C CA . GLU B 1 138 ? -3.832 -0.061 -11.906 1 89.38 138 GLU B CA 1
ATOM 2313 C C . GLU B 1 138 ? -3.711 -1.375 -12.672 1 89.38 138 GLU B C 1
ATOM 2315 O O . GLU B 1 138 ? -4.23 -2.404 -12.234 1 89.38 138 GLU B O 1
ATOM 2320 N N . PRO B 1 139 ? -3.012 -1.367 -13.789 1 91.5 139 PRO B N 1
ATOM 2321 C CA . PRO B 1 139 ? -2.775 -2.648 -14.461 1 91.5 139 PRO B CA 1
ATOM 2322 C C . PRO B 1 139 ? -2.08 -3.664 -13.555 1 91.5 139 PRO B C 1
ATOM 2324 O O . PRO B 1 139 ? -2.34 -4.867 -13.664 1 91.5 139 PRO B O 1
ATOM 2327 N N . TYR B 1 140 ? -1.182 -3.199 -12.742 1 95.06 140 TYR B N 1
ATOM 2328 C CA . TYR B 1 140 ? -0.535 -4.07 -11.766 1 95.06 140 TYR B CA 1
ATOM 2329 C C . TYR B 1 140 ? -1.567 -4.766 -10.891 1 95.06 140 TYR B C 1
ATOM 2331 O O . TYR B 1 140 ? -1.56 -5.992 -10.758 1 95.06 140 TYR B O 1
ATOM 2339 N N . LEU B 1 141 ? -2.52 -4.043 -10.352 1 95.38 141 LEU B N 1
ATOM 2340 C CA . LEU B 1 141 ? -3.557 -4.613 -9.492 1 95.38 141 LEU B CA 1
ATOM 2341 C C . LEU B 1 141 ? -4.434 -5.582 -10.281 1 95.38 141 LEU B C 1
ATOM 2343 O O . LEU B 1 141 ? -4.789 -6.648 -9.773 1 95.38 141 LEU B O 1
ATOM 2347 N N . GLU B 1 142 ? -4.727 -5.191 -11.461 1 92.75 142 GLU B N 1
ATOM 2348 C CA . GLU B 1 142 ? -5.527 -6.066 -12.312 1 92.75 142 GLU B CA 1
ATOM 2349 C C . GLU B 1 142 ? -4.812 -7.395 -12.562 1 92.75 142 GLU B C 1
ATOM 2351 O O . GLU B 1 142 ? -5.445 -8.453 -12.586 1 92.75 142 GLU B O 1
ATOM 2356 N N . GLY B 1 143 ? -3.539 -7.309 -12.797 1 94.12 143 GLY B N 1
ATOM 2357 C CA . GLY B 1 143 ? -2.748 -8.516 -12.992 1 94.12 143 GLY B CA 1
ATOM 2358 C C . GLY B 1 143 ? -2.762 -9.438 -11.789 1 94.12 143 GLY B C 1
ATOM 2359 O O . GLY B 1 143 ? -2.865 -10.656 -11.945 1 94.12 143 GLY B O 1
ATOM 2360 N N . LEU B 1 144 ? -2.662 -8.891 -10.609 1 95.38 144 LEU B N 1
ATOM 2361 C CA . LEU B 1 144 ? -2.723 -9.688 -9.391 1 95.38 144 LEU B CA 1
ATOM 2362 C C . LEU B 1 144 ? -4.066 -10.398 -9.273 1 95.38 144 LEU B C 1
ATOM 2364 O O . LEU B 1 144 ? -4.121 -11.578 -8.93 1 95.38 144 LEU B O 1
ATOM 2368 N N . LYS B 1 145 ? -5.086 -9.617 -9.523 1 91.56 145 LYS B N 1
ATOM 2369 C CA . LYS B 1 145 ? -6.441 -10.164 -9.484 1 91.56 145 LYS B CA 1
ATOM 2370 C C . LYS B 1 145 ? -6.582 -11.344 -10.438 1 91.56 145 LYS B C 1
ATOM 2372 O O . LYS B 1 145 ? -7.086 -12.406 -10.055 1 91.56 145 LYS B O 1
ATOM 2377 N N . LYS B 1 146 ? -6.18 -11.203 -11.594 1 91.5 146 LYS B N 1
ATOM 2378 C CA . LYS B 1 146 ? -6.281 -12.25 -12.609 1 91.5 146 LYS B CA 1
ATOM 2379 C C . LYS B 1 146 ? -5.5 -13.492 -12.195 1 91.5 146 LYS B C 1
ATOM 2381 O O . LYS B 1 146 ? -5.957 -14.617 -12.414 1 91.5 146 LYS B O 1
ATOM 2386 N N . HIS B 1 147 ? -4.363 -13.242 -11.711 1 91.5 147 HIS B N 1
ATOM 2387 C CA . HIS B 1 147 ? -3.545 -14.359 -11.242 1 91.5 147 HIS B CA 1
ATOM 2388 C C . HIS B 1 147 ? -4.293 -15.188 -10.203 1 91.5 147 HIS B C 1
ATOM 2390 O O . HIS B 1 147 ? -4.312 -16.422 -10.289 1 91.5 147 HIS B O 1
ATOM 2396 N N . GLU B 1 148 ? -4.91 -14.57 -9.234 1 87.38 148 GLU B N 1
ATOM 2397 C CA . GLU B 1 148 ? -5.605 -15.273 -8.156 1 87.38 148 GLU B CA 1
ATOM 2398 C C . GLU B 1 148 ? -6.84 -16 -8.68 1 87.38 148 GLU B C 1
ATOM 2400 O O . GLU B 1 148 ? -7.141 -17.109 -8.25 1 87.38 148 GLU B O 1
ATOM 2405 N N . LEU B 1 149 ? -7.531 -15.336 -9.602 1 84.62 149 LEU B N 1
ATOM 2406 C CA . LEU B 1 149 ? -8.734 -15.938 -10.164 1 84.62 149 LEU B CA 1
ATOM 2407 C C . LEU B 1 149 ? -8.391 -17.172 -11 1 84.62 149 LEU B C 1
ATOM 2409 O O . LEU B 1 149 ? -9.18 -18.109 -11.086 1 84.62 149 LEU B O 1
ATOM 2413 N N . ALA B 1 150 ? -7.262 -17.172 -11.602 1 83.94 150 ALA B N 1
ATOM 2414 C CA . ALA B 1 150 ? -6.809 -18.312 -12.406 1 83.94 150 ALA B CA 1
ATOM 2415 C C . ALA B 1 150 ? -6.398 -19.484 -11.508 1 83.94 150 ALA B C 1
ATOM 2417 O O . ALA B 1 150 ? -6.555 -20.641 -11.891 1 83.94 150 ALA B O 1
ATOM 2418 N N . ASN B 1 151 ? -5.855 -19.188 -10.383 1 77.56 151 ASN B N 1
ATOM 2419 C CA . ASN B 1 151 ? -5.406 -20.203 -9.453 1 77.56 151 ASN B CA 1
ATOM 2420 C C . ASN B 1 151 ? -6.574 -20.812 -8.688 1 77.56 151 ASN B C 1
ATOM 2422 O O . ASN B 1 151 ? -6.473 -21.938 -8.172 1 77.56 151 ASN B O 1
ATOM 2426 N N . GLU B 1 152 ? -7.648 -20.109 -8.43 1 64 152 GLU B N 1
ATOM 2427 C CA . GLU B 1 152 ? -8.836 -20.656 -7.777 1 64 152 GLU B CA 1
ATOM 2428 C C . GLU B 1 152 ? -9.523 -21.688 -8.664 1 64 152 GLU B C 1
ATOM 2430 O O . GLU B 1 152 ? -10.195 -22.594 -8.164 1 64 152 GLU B O 1
ATOM 2435 N N . LYS B 1 153 ? -9.414 -21.641 -9.977 1 57.66 153 LYS B N 1
ATOM 2436 C CA . LYS B 1 153 ? -10.047 -22.578 -10.906 1 57.66 153 LYS B CA 1
ATOM 2437 C C . LYS B 1 153 ? -9.266 -23.875 -10.992 1 57.66 153 LYS B C 1
ATOM 2439 O O . LYS B 1 153 ? -9.766 -24.875 -11.523 1 57.66 153 LYS B O 1
ATOM 2444 N N . GLU B 1 154 ? -8.133 -23.906 -10.477 1 48.5 154 GLU B N 1
ATOM 2445 C CA . GLU B 1 154 ? -7.422 -25.188 -10.492 1 48.5 154 GLU B CA 1
ATOM 2446 C C . GLU B 1 154 ? -7.664 -25.969 -9.203 1 48.5 154 GLU B C 1
ATOM 2448 O O . GLU B 1 154 ? -8.117 -25.406 -8.203 1 48.5 154 GLU B O 1
#

Radius of gyration: 27.76 Å; Cα contacts (8 Å, |Δi|>4): 534; chains: 2; bounding box: 56×103×94 Å

Solvent-accessible surface area (backbone atoms only — not comparable to full-atom values): 18247 Å² total; per-residue (Å²): 134,86,80,73,79,79,78,79,78,77,79,76,75,79,75,75,73,73,68,73,75,74,74,51,40,32,16,31,27,68,35,98,87,77,39,76,43,80,46,72,33,76,54,33,63,30,18,31,25,28,44,33,59,88,72,65,64,87,83,58,80,62,66,46,40,32,28,62,34,43,71,83,74,57,90,70,64,55,60,74,55,57,62,47,70,51,98,38,34,36,45,61,32,46,32,39,34,34,38,39,37,72,60,64,64,82,52,62,81,62,73,91,67,85,75,80,72,66,48,73,47,52,41,32,36,29,73,54,71,53,63,21,60,78,37,39,56,67,63,39,54,51,50,50,51,52,51,52,59,58,56,68,75,101,134,84,79,73,81,80,79,78,76,76,80,76,77,80,76,75,74,72,66,74,75,73,75,50,41,32,17,31,26,68,37,97,85,77,40,75,42,80,46,71,34,76,55,35,62,33,19,31,25,28,45,32,60,88,72,66,61,90,86,58,79,63,65,46,41,32,27,60,34,43,69,83,75,58,89,69,65,55,61,74,54,58,62,47,70,51,98,40,33,36,45,60,33,45,30,40,34,33,38,39,36,74,60,63,69,83,50,66,79,64,74,90,68,84,76,81,73,64,46,74,47,53,41,33,37,25,73,54,69,54,62,21,61,78,37,40,56,67,63,38,53,52,50,50,51,51,52,52,58,58,57,66,75,100

Nearest PDB structures (foldseek):
  2xzw-assembly1_B  TM=3.532E-01  e=5.669E+00  Synechococcus elongatus PCC 7942 = FACHB-805
  2xzw-assembly1_B  TM=3.497E-01  e=6.071E+00  Synechococcus elongatus PCC 7942 = FACHB-805

Foldseek 3Di:
DPPDPPPPPPPPPPPPPPPPPQFFAWEWAQDPPPGTDIDTDSQFQKKKKFAQDPPPDDDDRDFIGIDTDGPPNDPDPPCVPQVDDDPPDHDFKDKDKDKDDDDQPVVPDVPPDDRDDIDITIMMIGGHHHLHPGYHDVVSVVSSVVVVVVVVVD/DPPDPPPPPPPPPPPPPPPPPQFFAWEWAQDPPPGTDIDTDSQFQKKKKFAQDPPPDDDDSDFIGIDTDGPPNDPDPPCVPQVDDDPPDHDFKDKDKDKADDDPPVVDDVPPDDRDDIDITIMMIGGHHHLHPGYHDVVSVVSSVVVVVVVVVD

pLDDT: mean 79.18, std 19.7, range [40.47, 98.56]

Sequence (308 aa):
MKSTPVIAYSFVGILFLVAELSHALTCYEDDPERGVIKVSDDNFEYCLLFPRLPFDHKGAKRQSGVSGMEYGSDDTPFSSILGVTRPNYKVLSLCIYEMYDWPRALHSSPKFGVAPKPDFMLRCVCNFDLCNVPTTFEPYLEGLKKHELANEKEMKSTPVIAYSFVGILFLVAELSHALTCYEDDPERGVIKVSDDNFEYCLLFPRLPFDHKGAKRQSGVSGMEYGSDDTPFSSILGVTRPNYKVLSLCIYEMYDWPRALHSSPKFGVAPKPDFMLRCVCNFDLCNVPTTFEPYLEGLKKHELANEKE

Secondary structure (DSSP, 8-state):
----------------------PPEEEEEEETTTEEEEEEETTEEEEEEEPBPTT--SS-----EEEEEETTS--S-THHHHT-EETTEEEEEEEEEEEE---SSSS---SS---PPPEEEEEEEE-STT---SSBHHHHHHHHHHHHHHHH--/----------------------PPEEEEEEETTTEEEEEEETTEEEEEEEPBPTT--SS-----EEEEEETTS--S-THHHHT-EETTEEEEEEEEEEEE---SSSS---SSS--PPPEEEEEEEE-STT---SSBHHHHHHHHHHHHHHHH--